Protein AF-0000000067861916 (afdb_homodimer)

Solvent-accessible surface area (backbone atoms only — not comparable to full-atom values): 16565 Å² total; per-residue (Å²): 72,51,46,58,70,58,54,45,56,50,50,46,53,51,45,51,46,68,27,31,31,84,97,50,47,43,33,66,66,42,54,42,60,57,42,60,92,48,55,62,69,58,51,51,53,52,52,47,32,32,37,76,65,52,55,27,41,76,42,82,67,97,82,22,21,36,39,63,57,54,61,52,82,75,37,24,44,36,59,55,47,35,37,73,64,40,77,80,58,38,71,53,85,76,62,51,56,52,67,59,35,60,85,38,87,50,47,27,74,61,10,61,50,44,57,54,46,52,45,50,51,19,37,48,41,25,45,52,47,29,50,72,38,38,46,48,63,44,43,26,43,21,38,61,40,59,86,73,55,63,36,56,60,75,78,101,73,50,46,58,68,57,55,46,56,49,51,45,51,51,45,51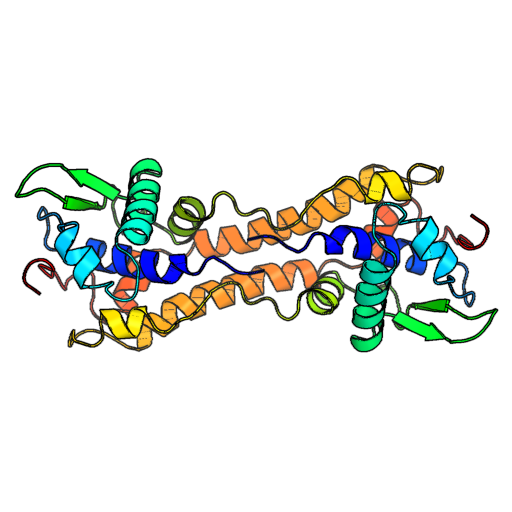,46,68,28,29,33,84,97,50,48,42,33,67,65,45,53,41,60,57,42,60,91,47,55,62,70,59,51,50,52,52,52,48,31,33,36,74,62,52,54,26,41,78,43,81,67,97,83,22,20,35,38,62,54,53,60,52,81,75,38,24,46,35,59,54,46,34,36,74,63,39,77,81,59,38,69,52,84,74,60,51,56,52,69,57,35,62,84,39,88,52,48,28,73,61,11,58,50,44,57,54,46,52,44,50,50,19,36,47,40,25,44,52,47,29,50,71,38,39,46,49,62,46,42,24,42,21,38,62,42,59,86,74,56,62,37,58,59,76,80,98

Secondary structure (DSSP, 8-state):
----THHHHHHHHHHHHHHBPTT-PBPHHHHHHHTTTS-HHHHHHHHHHHHHTTSEEEE-STT-EEEESS-GGG-BHHHHHHHHH-S-------SHHHHHHTTSTT--HHHHHHHHHHHHHHHHHHHHHHHT-BHHHHHHHHHTS-TT--B-TTT-/----THHHHHHHHHHHHHHBPTT-PBPHHHHHHHTTTS-HHHHHHHHHHHHHTTSEEEE-STT-EEEESS-GGG-BHHHHHHHHH-S-------SHHHHHHTTSTT--HHHHHHHHHHHHHHHHHHHHHHHT-BHHHHHHHHHTS-TT--B-TTT-

Radius of gyration: 24.24 Å; Cα contacts (8 Å, |Δi|>4): 473; chains: 2; bounding box: 33×75×46 Å

Nearest PDB structures (foldseek):
  6hse-assembly1_A  TM=8.203E-01  e=7.355E-09  Streptomyces venezuelae ATCC 10712
  6y42-assembly1_A  TM=8.610E-01  e=3.076E-08  Streptomyces venezuelae ATCC 10712
  6y45-assembly2_D  TM=7.850E-01  e=1.023E-07  Streptomyces venezuelae ATCC 10712
  2y75-assembly1_E  TM=7.502E-01  e=2.154E-07  Bacillus subtilis
  4hf2-assembly1_A  TM=8.283E-01  e=3.558E-06  Escherichia coli K-12

InterPro domains:
  IPR000944 Transcription regulator Rrf2 [PF02082] (3-140)
  IPR000944 Transcription regulator Rrf2 [PS51197] (2-140)
  IPR000944 Transcription regulator Rrf2 [PTHR33221] (1-143)
  IPR030489 Transcription regulator Rrf2-type, conserved site [PS01332] (50-68)
  IPR036388 Winged helix-like DNA-binding domain superfamily [G3DSA:1.10.10.10] (1-149)
  IPR036390 Winged helix DNA-binding domain superfamily [SSF46785] (8-138)

Structure (mmCIF, N/CA/C/O backbone):
data_AF-0000000067861916-model_v1
#
loop_
_entity.id
_entity.type
_entity.pdbx_description
1 polymer 'Lmo2361 protein'
#
loop_
_atom_site.group_PDB
_atom_site.id
_atom_site.type_symbol
_atom_site.label_atom_id
_atom_site.label_alt_id
_atom_site.label_comp_id
_atom_site.label_asym_id
_atom_site.label_entity_id
_atom_site.label_seq_id
_atom_site.pdbx_PDB_ins_code
_atom_site.Cartn_x
_atom_site.Cartn_y
_atom_site.Cartn_z
_atom_site.occupancy
_atom_site.B_iso_or_equiv
_atom_site.auth_seq_id
_atom_site.auth_comp_id
_atom_site.auth_asym_id
_atom_site.auth_atom_id
_atom_site.pdbx_PDB_model_num
ATOM 1 N N . MET A 1 1 ? 4.668 2.01 0.281 1 72.06 1 MET A N 1
ATOM 2 C CA . MET A 1 1 ? 3.664 0.97 0.494 1 72.06 1 MET A CA 1
ATOM 3 C C . MET A 1 1 ? 3.975 -0.267 -0.342 1 72.06 1 MET A C 1
ATOM 5 O O . MET A 1 1 ? 4.074 -0.184 -1.567 1 72.06 1 MET A O 1
ATOM 9 N N . LYS A 1 2 ? 4.285 -1.4 0.3 1 85.12 2 LYS A N 1
ATOM 10 C CA . LYS A 1 2 ? 4.68 -2.586 -0.455 1 85.12 2 LYS A CA 1
ATOM 11 C C . LYS A 1 2 ? 3.918 -3.82 0.022 1 85.12 2 LYS A C 1
ATOM 13 O O . LYS A 1 2 ? 3.674 -3.98 1.22 1 85.12 2 LYS A O 1
ATOM 18 N N . LEU A 1 3 ? 3.58 -4.512 -0.941 1 91.38 3 LEU A N 1
ATOM 19 C CA . LEU A 1 3 ? 3.102 -5.855 -0.635 1 91.38 3 LEU A CA 1
ATOM 20 C C . LEU A 1 3 ? 4.254 -6.758 -0.206 1 91.38 3 LEU A C 1
ATOM 22 O O . LEU A 1 3 ? 5.418 -6.469 -0.5 1 91.38 3 LEU A O 1
ATOM 26 N N . SER A 1 4 ? 3.914 -7.703 0.498 1 88.75 4 SER A N 1
ATOM 27 C CA . SER A 1 4 ? 4.945 -8.625 0.964 1 88.75 4 SER A CA 1
ATOM 28 C C . SER A 1 4 ? 5.586 -9.375 -0.201 1 88.75 4 SER A C 1
ATOM 30 O O . SER A 1 4 ? 4.996 -9.477 -1.279 1 88.75 4 SER A O 1
ATOM 32 N N . LYS A 1 5 ? 6.73 -9.828 0.038 1 85.5 5 LYS A N 1
ATOM 33 C CA . LYS A 1 5 ? 7.453 -10.594 -0.971 1 85.5 5 LYS A CA 1
ATOM 34 C C . LYS A 1 5 ? 6.73 -11.898 -1.292 1 85.5 5 LYS A C 1
ATOM 36 O O . LYS A 1 5 ? 7.023 -12.547 -2.303 1 85.5 5 LYS A O 1
ATOM 41 N N . SER A 1 6 ? 5.797 -12.195 -0.448 1 89.88 6 SER A N 1
ATOM 42 C CA . SER A 1 6 ? 5.051 -13.438 -0.629 1 89.88 6 SER A CA 1
ATOM 43 C C . SER A 1 6 ? 4.211 -13.398 -1.901 1 89.88 6 SER A C 1
ATOM 45 O O . SER A 1 6 ? 3.775 -14.438 -2.396 1 89.88 6 SER A O 1
ATOM 47 N N . MET A 1 7 ? 3.953 -12.273 -2.396 1 91.06 7 MET A N 1
ATOM 48 C CA . MET A 1 7 ? 3.035 -12.141 -3.525 1 91.06 7 MET A CA 1
ATOM 49 C C . MET A 1 7 ? 3.564 -12.883 -4.746 1 91.06 7 MET A C 1
ATOM 51 O O . MET A 1 7 ? 2.795 -13.508 -5.484 1 91.06 7 MET A O 1
ATOM 55 N N . ASP A 1 8 ? 4.848 -12.844 -4.926 1 88.44 8 ASP A N 1
ATOM 56 C CA . ASP A 1 8 ? 5.43 -13.602 -6.027 1 88.44 8 ASP A CA 1
ATOM 57 C C . ASP A 1 8 ? 5.188 -15.102 -5.855 1 88.44 8 ASP A C 1
ATOM 59 O O . ASP A 1 8 ? 4.781 -15.781 -6.797 1 88.44 8 ASP A O 1
ATOM 63 N N . GLN A 1 9 ? 5.465 -15.531 -4.68 1 91.88 9 GLN A N 1
ATOM 64 C CA . GLN A 1 9 ? 5.266 -16.938 -4.387 1 91.88 9 GLN A CA 1
ATOM 65 C C . GLN A 1 9 ? 3.809 -17.344 -4.586 1 91.88 9 GLN A C 1
ATOM 67 O O . GLN A 1 9 ? 3.525 -18.406 -5.152 1 91.88 9 GLN A O 1
ATOM 72 N N . VAL A 1 10 ? 2.969 -16.516 -4.148 1 94.12 10 VAL A N 1
ATOM 73 C CA . VAL A 1 10 ? 1.544 -16.828 -4.199 1 94.12 10 VAL A CA 1
ATOM 74 C C . VAL A 1 10 ? 1.087 -16.922 -5.652 1 94.12 10 VAL A C 1
ATOM 76 O O . VAL A 1 10 ? 0.317 -17.812 -6.016 1 94.12 10 VAL A O 1
ATOM 79 N N . PHE A 1 11 ? 1.576 -16.047 -6.461 1 90.12 11 PHE A N 1
ATOM 80 C CA . PHE A 1 11 ? 1.166 -16.078 -7.859 1 90.12 11 PHE A CA 1
ATOM 81 C C . PHE A 1 11 ? 1.738 -17.297 -8.57 1 90.12 11 PHE A C 1
ATOM 83 O O . PHE A 1 11 ? 1.086 -17.875 -9.438 1 90.12 11 PHE A O 1
ATOM 90 N N . CYS A 1 12 ? 2.926 -17.672 -8.242 1 90.31 12 CYS A N 1
ATOM 91 C CA . CYS A 1 12 ? 3.484 -18.906 -8.773 1 90.31 12 CYS A CA 1
ATOM 92 C C . CYS A 1 12 ? 2.633 -20.094 -8.383 1 90.31 12 CYS A C 1
ATOM 94 O O . CYS A 1 12 ? 2.279 -20.922 -9.227 1 90.31 12 CYS A O 1
ATOM 96 N N . ILE A 1 13 ? 2.285 -20.156 -7.156 1 93.75 13 ILE A N 1
ATOM 97 C CA . ILE A 1 13 ? 1.483 -21.266 -6.637 1 93.75 13 ILE A CA 1
ATOM 98 C C . ILE A 1 13 ? 0.135 -21.297 -7.352 1 93.75 13 ILE A C 1
ATOM 100 O O . ILE A 1 13 ? -0.28 -22.344 -7.852 1 93.75 13 ILE A O 1
ATOM 104 N N . MET A 1 14 ? -0.507 -20.156 -7.449 1 92.31 14 MET A N 1
ATOM 105 C CA . MET A 1 14 ? -1.826 -20.094 -8.07 1 92.31 14 MET A CA 1
ATOM 106 C C . MET A 1 14 ? -1.749 -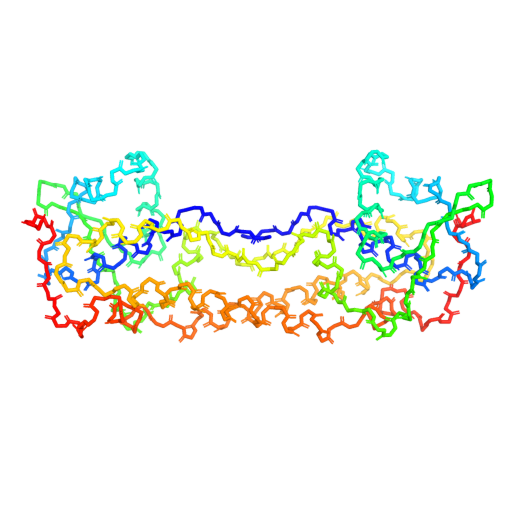20.438 -9.555 1 92.31 14 MET A C 1
ATOM 108 O O . MET A 1 14 ? -2.654 -21.078 -10.086 1 92.31 14 MET A O 1
ATOM 112 N N . THR A 1 15 ? -0.72 -20.016 -10.195 1 88.19 15 THR A N 1
ATOM 113 C CA . THR A 1 15 ? -0.52 -20.344 -11.602 1 88.19 15 THR A CA 1
ATOM 114 C C . THR A 1 15 ? -0.348 -21.859 -11.781 1 88.19 15 THR A C 1
ATOM 116 O O . THR A 1 15 ? -0.94 -22.453 -12.68 1 88.19 15 THR A O 1
ATOM 119 N N . MET A 1 16 ? 0.456 -22.484 -10.922 1 89.31 16 MET A N 1
ATOM 120 C CA . MET A 1 16 ? 0.649 -23.922 -10.977 1 89.31 16 MET A CA 1
ATOM 121 C C . MET A 1 16 ? -0.668 -24.656 -10.758 1 89.31 16 MET A C 1
ATOM 123 O O . MET A 1 16 ? -0.998 -25.594 -11.492 1 89.31 16 MET A O 1
ATOM 127 N N . LEU A 1 17 ? -1.378 -24.188 -9.828 1 92.38 17 LEU A N 1
ATOM 128 C CA . LEU A 1 17 ? -2.641 -24.844 -9.516 1 92.38 17 LEU A CA 1
ATOM 129 C C . LEU A 1 17 ? -3.641 -24.672 -10.656 1 92.38 17 LEU A C 1
ATOM 131 O O . LEU A 1 17 ? -4.398 -25.594 -10.961 1 92.38 17 LEU A O 1
ATOM 135 N N . TYR A 1 18 ? -3.637 -23.516 -11.203 1 88.19 18 TYR A N 1
ATOM 136 C CA . TYR A 1 18 ? -4.527 -23.219 -12.32 1 88.19 18 TYR A CA 1
ATOM 137 C C . TYR A 1 18 ? -4.23 -24.125 -13.508 1 88.19 18 TYR A C 1
ATOM 139 O O . TYR A 1 18 ? -5.145 -24.562 -14.211 1 88.19 18 TYR A O 1
ATOM 147 N N . THR A 1 19 ? -3.035 -24.438 -13.742 1 86.19 19 THR A N 1
ATOM 148 C CA . THR A 1 19 ? -2.631 -25.156 -14.938 1 86.19 19 THR A CA 1
ATOM 149 C C . THR A 1 19 ? -2.49 -26.656 -14.648 1 86.19 19 THR A C 1
ATOM 151 O O . THR A 1 19 ? -2.178 -27.438 -15.539 1 86.19 19 THR A O 1
ATOM 154 N N . GLN A 1 20 ? -2.711 -27.047 -13.477 1 88.81 20 GLN A N 1
ATOM 155 C CA . GLN A 1 20 ? -2.555 -28.422 -13.055 1 88.81 20 GLN A CA 1
ATOM 156 C C . GLN A 1 20 ? -3.6 -29.328 -13.711 1 88.81 20 GLN A C 1
ATOM 158 O O . GLN A 1 20 ? -4.758 -28.922 -13.867 1 88.81 20 GLN A O 1
ATOM 163 N N . LYS A 1 21 ? -3.129 -30.516 -13.984 1 88.12 21 LYS A N 1
ATOM 164 C CA . LYS A 1 21 ? -4.043 -31.531 -14.492 1 88.12 21 LYS A CA 1
ATOM 165 C C . LYS A 1 21 ? -5.266 -31.688 -13.594 1 88.12 21 LYS A C 1
ATOM 167 O O . LYS A 1 21 ? -5.137 -31.703 -12.367 1 88.12 21 LYS A O 1
ATOM 172 N N . VAL A 1 22 ? -6.398 -31.812 -14.227 1 83.38 22 VAL A N 1
ATOM 173 C CA . VAL A 1 22 ? -7.672 -31.859 -13.516 1 83.38 22 VAL A CA 1
ATOM 174 C C . VAL A 1 22 ? -7.672 -33.031 -12.531 1 83.38 22 VAL A C 1
ATOM 176 O O . VAL A 1 22 ? -7.211 -34.125 -12.859 1 83.38 22 VAL A O 1
ATOM 179 N N . ASP A 1 23 ? -8.086 -32.812 -11.312 1 83.31 23 ASP A N 1
ATOM 180 C CA . ASP A 1 23 ? -8.328 -33.812 -10.273 1 83.31 23 ASP A CA 1
ATOM 181 C C . ASP A 1 23 ? -7.02 -34.375 -9.734 1 83.31 23 ASP A C 1
ATOM 183 O O . ASP A 1 23 ? -7 -35.469 -9.117 1 83.31 23 ASP A O 1
ATOM 187 N N . VAL A 1 24 ? -5.926 -33.875 -10.109 1 91.25 24 VAL A N 1
ATOM 188 C CA . VAL A 1 24 ? -4.645 -34.281 -9.539 1 91.25 24 VAL A CA 1
ATOM 189 C C . VAL A 1 24 ? -4.117 -33.156 -8.641 1 91.25 24 VAL A C 1
ATOM 191 O O . VAL A 1 24 ? -3.74 -32.094 -9.125 1 91.25 24 VAL A O 1
ATOM 194 N N . PRO A 1 25 ? -4.059 -33.406 -7.426 1 96.06 25 PRO A N 1
ATOM 195 C CA . PRO A 1 25 ? -3.488 -32.375 -6.539 1 96.06 25 PRO A CA 1
ATOM 196 C C . PRO A 1 25 ? -1.988 -32.188 -6.754 1 96.06 25 PRO A C 1
ATOM 198 O O . PRO A 1 25 ? -1.295 -33.125 -7.168 1 96.06 25 PRO A O 1
ATOM 201 N N . ILE A 1 26 ? -1.471 -30.984 -6.539 1 95.94 26 ILE A N 1
ATOM 202 C CA . ILE A 1 26 ? -0.032 -30.75 -6.527 1 95.94 26 ILE A CA 1
ATOM 203 C C . ILE A 1 26 ? 0.52 -30.984 -5.125 1 95.94 26 ILE A C 1
ATOM 205 O O . ILE A 1 26 ? 0.007 -30.438 -4.145 1 95.94 26 ILE A O 1
ATOM 209 N N . SER A 1 27 ? 1.511 -31.797 -5.008 1 95.94 27 SER A N 1
ATOM 210 C CA . SER A 1 27 ? 2.088 -32.125 -3.705 1 95.94 27 SER A CA 1
ATOM 211 C C . SER A 1 27 ? 2.84 -30.922 -3.129 1 95.94 27 SER A C 1
ATOM 213 O O . SER A 1 27 ? 3.355 -30.094 -3.875 1 95.94 27 SER A O 1
ATOM 215 N N . SER A 1 28 ? 2.893 -30.875 -1.76 1 94.25 28 SER A N 1
ATOM 216 C CA . SER A 1 28 ? 3.693 -29.844 -1.106 1 94.25 28 SER A CA 1
ATOM 217 C C . SER A 1 28 ? 5.164 -29.953 -1.504 1 94.25 28 SER A C 1
ATOM 219 O O . SER A 1 28 ? 5.852 -28.938 -1.639 1 94.25 28 SER A O 1
ATOM 221 N N . VAL A 1 29 ? 5.605 -31.156 -1.758 1 92.81 29 VAL A N 1
ATOM 222 C CA . VAL A 1 29 ? 6.988 -31.406 -2.146 1 92.81 29 VAL A CA 1
ATOM 223 C C . VAL A 1 29 ? 7.281 -30.719 -3.482 1 92.81 29 VAL A C 1
ATOM 225 O O . VAL A 1 29 ? 8.312 -30.062 -3.639 1 92.81 29 VAL A O 1
ATOM 228 N N . THR A 1 30 ? 6.375 -30.938 -4.426 1 93.75 30 THR A N 1
ATOM 229 C CA . THR A 1 30 ? 6.523 -30.328 -5.742 1 93.75 30 THR A CA 1
ATOM 230 C C . THR A 1 30 ? 6.547 -28.797 -5.633 1 93.75 30 THR A C 1
ATOM 232 O O . THR A 1 30 ? 7.395 -28.141 -6.234 1 93.75 30 THR A O 1
ATOM 235 N N . ILE A 1 31 ? 5.645 -28.234 -4.871 1 95 31 ILE A N 1
ATOM 236 C CA . ILE A 1 31 ? 5.555 -26.781 -4.703 1 95 31 ILE A CA 1
ATOM 237 C C . ILE A 1 31 ? 6.84 -26.25 -4.07 1 95 31 ILE A C 1
ATOM 239 O O . ILE A 1 31 ? 7.414 -25.266 -4.551 1 95 31 ILE A O 1
ATOM 243 N N . HIS A 1 32 ? 7.359 -26.984 -3.031 1 93.81 32 HIS A N 1
ATOM 244 C CA . HIS A 1 32 ? 8.594 -26.578 -2.365 1 93.81 32 HIS A CA 1
ATOM 245 C C . HIS A 1 32 ? 9.781 -26.625 -3.322 1 93.81 32 HIS A C 1
ATOM 247 O O . HIS A 1 32 ? 10.648 -25.766 -3.289 1 93.81 32 HIS A O 1
ATOM 253 N N . HIS A 1 33 ? 9.758 -27.656 -4.125 1 92.25 33 HIS A N 1
ATOM 254 C CA . HIS A 1 33 ? 10.852 -27.828 -5.07 1 92.25 33 HIS A CA 1
ATOM 255 C C . HIS A 1 33 ? 10.867 -26.719 -6.117 1 92.25 33 HIS A C 1
ATOM 257 O O . HIS A 1 33 ? 11.93 -26.203 -6.461 1 92.25 33 HIS A O 1
ATOM 263 N N . ARG A 1 34 ? 9.688 -26.406 -6.559 1 90.06 34 ARG A N 1
ATOM 264 C CA . ARG A 1 34 ? 9.586 -25.391 -7.594 1 90.06 34 ARG A CA 1
ATOM 265 C C . ARG A 1 34 ? 9.922 -24 -7.043 1 90.06 34 ARG A C 1
ATOM 267 O O . ARG A 1 34 ? 10.5 -23.172 -7.75 1 90.06 34 ARG A O 1
ATOM 274 N N . LEU A 1 35 ? 9.578 -23.781 -5.82 1 92.94 35 LEU A N 1
ATOM 275 C CA . LEU A 1 35 ? 9.852 -22.516 -5.156 1 92.94 35 LEU A CA 1
ATOM 276 C C . LEU A 1 35 ? 11.078 -22.625 -4.262 1 92.94 35 LEU A C 1
ATOM 278 O O . LEU A 1 35 ? 11.039 -22.234 -3.092 1 92.94 35 LEU A O 1
ATOM 282 N N . ARG A 1 36 ? 12.094 -23.031 -4.734 1 85.62 36 ARG A N 1
ATOM 283 C CA . ARG A 1 36 ? 13.266 -23.453 -3.971 1 85.62 36 ARG A CA 1
ATOM 284 C C . ARG A 1 36 ? 13.977 -22.266 -3.348 1 85.62 36 ARG A C 1
ATOM 286 O O . ARG A 1 36 ? 14.75 -22.422 -2.402 1 85.62 36 ARG A O 1
ATOM 293 N N . ASP A 1 37 ? 13.727 -21.125 -3.797 1 84.88 37 ASP A N 1
ATOM 294 C CA . ASP A 1 37 ? 14.383 -19.938 -3.264 1 84.88 37 ASP A CA 1
ATOM 295 C C . ASP A 1 37 ? 13.664 -19.438 -2.008 1 84.88 37 ASP A C 1
ATOM 297 O O . ASP A 1 37 ? 14.094 -18.453 -1.398 1 84.88 37 ASP A O 1
ATOM 301 N N . SER A 1 38 ? 12.633 -20.109 -1.644 1 88.69 38 SER A N 1
ATOM 302 C CA . SER A 1 38 ? 11.891 -19.766 -0.435 1 88.69 38 SER A CA 1
ATOM 303 C C . SER A 1 38 ? 11.906 -20.922 0.563 1 88.69 38 SER A C 1
ATOM 305 O O . SER A 1 38 ? 11.891 -22.094 0.17 1 88.69 38 SER A O 1
ATOM 307 N N . SER A 1 39 ? 11.938 -20.594 1.767 1 91.75 39 SER A N 1
ATOM 308 C CA . SER A 1 39 ? 11.969 -21.641 2.785 1 91.75 39 SER A CA 1
ATOM 309 C C . SER A 1 39 ? 10.664 -22.422 2.805 1 91.75 39 SER A C 1
ATOM 311 O O . SER A 1 39 ? 9.586 -21.859 2.619 1 91.75 39 SER A O 1
ATOM 313 N N . PRO A 1 40 ? 10.789 -23.719 3.076 1 93.38 40 PRO A N 1
ATOM 314 C CA . PRO A 1 40 ? 9.578 -24.547 3.162 1 93.38 40 PRO A CA 1
ATOM 315 C C . PRO A 1 40 ? 8.586 -24.031 4.203 1 93.38 40 PRO A C 1
ATOM 317 O O . PRO A 1 40 ? 7.375 -24.078 3.982 1 93.38 40 PRO A O 1
ATOM 320 N N . SER A 1 41 ? 9.117 -23.531 5.293 1 95.31 41 SER A N 1
ATOM 321 C CA . SER A 1 41 ? 8.234 -23 6.328 1 95.31 41 SER A CA 1
ATOM 322 C C . SER A 1 41 ? 7.445 -21.797 5.816 1 95.31 41 SER A C 1
ATOM 324 O O . SER A 1 41 ? 6.262 -21.656 6.129 1 95.31 41 SER A O 1
ATOM 326 N N . TYR A 1 42 ? 8.078 -21 5.074 1 94.81 42 TYR A N 1
ATOM 327 C CA . TYR A 1 42 ? 7.426 -19.828 4.516 1 94.81 42 TYR A CA 1
ATOM 328 C C . TYR A 1 42 ? 6.344 -20.219 3.52 1 94.81 42 TYR A C 1
ATOM 330 O O . TYR A 1 42 ? 5.234 -19.672 3.555 1 94.81 42 TYR A O 1
ATOM 338 N N . ILE A 1 43 ? 6.645 -21.156 2.67 1 95.81 43 ILE A N 1
ATOM 339 C CA . ILE A 1 43 ? 5.691 -21.625 1.673 1 95.81 43 ILE A CA 1
ATOM 340 C C . ILE A 1 43 ? 4.488 -22.266 2.369 1 95.81 43 ILE A C 1
ATOM 342 O O . ILE A 1 43 ? 3.344 -22.031 1.973 1 95.81 43 ILE A O 1
ATOM 346 N N . SER A 1 44 ? 4.773 -23 3.404 1 96.38 44 SER A N 1
ATOM 347 C CA . SER A 1 44 ? 3.693 -23.656 4.145 1 96.38 44 SER A CA 1
ATOM 348 C C . SER A 1 44 ? 2.752 -22.625 4.758 1 96.38 44 SER A C 1
ATOM 350 O O . SER A 1 44 ? 1.537 -22.828 4.797 1 96.38 44 SER A O 1
ATOM 352 N N . LYS A 1 45 ? 3.279 -21.531 5.203 1 96.75 45 LYS A N 1
ATOM 353 C CA . LYS A 1 45 ? 2.461 -20.453 5.75 1 96.75 45 LYS A CA 1
ATOM 354 C C . LYS A 1 45 ? 1.554 -19.844 4.676 1 96.75 45 LYS A C 1
ATOM 356 O O . LYS A 1 45 ? 0.378 -19.578 4.93 1 96.75 45 LYS A O 1
ATOM 361 N N . ILE A 1 46 ? 2.094 -19.625 3.543 1 97 46 ILE A N 1
ATOM 362 C CA . ILE A 1 46 ? 1.338 -19.078 2.422 1 97 46 ILE A CA 1
ATOM 363 C C . ILE A 1 46 ? 0.219 -20.047 2.037 1 97 46 ILE A C 1
ATOM 365 O O . ILE A 1 46 ? -0.929 -19.625 1.852 1 97 46 ILE A O 1
ATOM 369 N N . LEU A 1 47 ? 0.605 -21.344 1.936 1 97.62 47 LEU A N 1
ATOM 370 C CA . LEU A 1 47 ? -0.378 -22.359 1.572 1 97.62 47 LEU A CA 1
ATOM 371 C C . LEU A 1 47 ? -1.513 -22.391 2.59 1 97.62 47 LEU A C 1
ATOM 373 O O . LEU A 1 47 ? -2.682 -22.516 2.217 1 97.62 47 LEU A O 1
ATOM 377 N N . ARG A 1 48 ? -1.188 -22.297 3.812 1 97.81 48 ARG A N 1
ATOM 378 C CA . ARG A 1 48 ? -2.201 -22.297 4.859 1 97.81 48 ARG A CA 1
ATOM 379 C C . ARG A 1 48 ? -3.152 -21.109 4.699 1 97.81 48 ARG A C 1
ATOM 381 O O . ARG A 1 48 ? -4.367 -21.266 4.828 1 97.81 48 ARG A O 1
ATOM 388 N N . LYS A 1 49 ? -2.621 -19.953 4.438 1 97.94 49 LYS A N 1
ATOM 389 C CA . LYS A 1 49 ? -3.445 -18.766 4.23 1 97.94 49 LYS A CA 1
ATOM 390 C C . LYS A 1 49 ? -4.406 -18.953 3.062 1 97.94 49 LYS A C 1
ATOM 392 O O . LYS A 1 49 ? -5.57 -18.547 3.133 1 97.94 49 LYS A O 1
ATOM 397 N N . LEU A 1 50 ? -3.912 -19.531 2.037 1 97.94 50 LEU A N 1
ATOM 398 C CA . LEU A 1 50 ? -4.727 -19.766 0.85 1 97.94 50 LEU A CA 1
ATOM 399 C C . LEU A 1 50 ? -5.832 -20.781 1.14 1 97.94 50 LEU A C 1
ATOM 401 O O . LEU A 1 50 ? -6.953 -20.641 0.638 1 97.94 50 LEU A O 1
ATOM 405 N N . VAL A 1 51 ? -5.527 -21.766 1.96 1 98.19 51 VAL A N 1
ATOM 406 C CA . VAL A 1 51 ? -6.52 -22.766 2.348 1 98.19 51 VAL A CA 1
ATOM 407 C C . VAL A 1 51 ? -7.582 -22.125 3.234 1 98.19 51 VAL A C 1
ATOM 409 O O . VAL A 1 51 ? -8.781 -22.266 2.986 1 98.19 51 VAL A O 1
ATOM 412 N N . VAL A 1 52 ? -7.152 -21.391 4.227 1 97.94 52 VAL A N 1
ATOM 413 C CA . VAL A 1 52 ? -8.055 -20.766 5.188 1 97.94 52 VAL A CA 1
ATOM 414 C C . VAL A 1 52 ? -8.969 -19.766 4.469 1 97.94 52 VAL A C 1
ATOM 416 O O . VAL A 1 52 ? -10.141 -19.641 4.816 1 97.94 52 VAL A O 1
ATOM 419 N N . SER A 1 53 ? -8.453 -19.109 3.441 1 97.19 53 SER A N 1
ATOM 420 C CA . SER A 1 53 ? -9.219 -18.109 2.695 1 97.19 53 SER A CA 1
ATOM 421 C C . SER A 1 53 ? -10.227 -18.781 1.76 1 97.19 53 SER A C 1
ATOM 423 O O . SER A 1 53 ? -11.07 -18.094 1.167 1 97.19 53 SER A O 1
ATOM 425 N N . GLY A 1 54 ? -10.023 -20.047 1.529 1 97.31 54 GLY A N 1
ATOM 426 C CA . GLY A 1 54 ? -10.945 -20.781 0.678 1 97.31 54 GLY A CA 1
ATOM 427 C C . GLY A 1 54 ? -10.57 -20.734 -0.791 1 97.31 54 GLY A C 1
ATOM 428 O O . GLY A 1 54 ? -11.383 -21.062 -1.656 1 97.31 54 GLY A O 1
ATOM 429 N N . LEU A 1 55 ? -9.375 -20.344 -1.119 1 97.31 55 LEU A N 1
ATOM 430 C CA . LEU A 1 55 ? -8.945 -20.25 -2.51 1 97.31 55 LEU A CA 1
ATOM 431 C C . LEU A 1 55 ? -8.453 -21.609 -3.006 1 97.31 55 LEU A C 1
ATOM 433 O O . LEU A 1 55 ? -8.57 -21.922 -4.195 1 97.31 55 LEU A O 1
ATOM 437 N N . ILE A 1 56 ? -7.879 -22.375 -2.062 1 97.75 56 ILE A N 1
ATOM 438 C CA . ILE A 1 56 ? -7.387 -23.688 -2.445 1 97.75 56 ILE A CA 1
ATOM 439 C C . ILE A 1 56 ? -7.812 -24.719 -1.403 1 97.75 56 ILE A C 1
ATOM 441 O O . ILE A 1 56 ? -8.188 -24.359 -0.283 1 97.75 56 ILE A O 1
ATOM 445 N N . ASN A 1 57 ? -7.777 -25.969 -1.764 1 97.25 57 ASN A N 1
ATOM 446 C CA . ASN A 1 57 ? -8.023 -27.094 -0.885 1 97.25 57 ASN A CA 1
ATOM 447 C C . ASN A 1 57 ? -6.734 -27.859 -0.572 1 97.25 57 ASN A C 1
ATOM 449 O O . ASN A 1 57 ? -5.801 -27.859 -1.378 1 97.25 57 ASN A O 1
ATOM 453 N N . SER A 1 58 ? -6.746 -28.438 0.547 1 97 58 SER A N 1
ATOM 454 C CA . SER A 1 58 ? -5.645 -29.312 0.941 1 97 58 SER A CA 1
ATOM 455 C C . SER A 1 58 ? -6.141 -30.703 1.285 1 97 58 SER A C 1
ATOM 457 O O . SER A 1 58 ? -7.156 -30.859 1.97 1 97 58 SER A O 1
ATOM 459 N N . VAL A 1 59 ? -5.559 -31.672 0.769 1 93.69 59 VAL A N 1
ATOM 460 C CA . VAL A 1 59 ? -5.836 -33.062 1.069 1 93.69 59 VAL A CA 1
ATOM 461 C C . VAL A 1 59 ? -4.586 -33.75 1.633 1 93.69 59 VAL A C 1
ATOM 463 O O . VAL A 1 59 ? -3.504 -33.656 1.047 1 93.69 59 VAL A O 1
ATOM 466 N N . SER A 1 60 ? -4.746 -34.344 2.783 1 91.25 60 SER A N 1
ATOM 467 C CA . SER A 1 60 ? -3.623 -35 3.418 1 91.25 60 SER A CA 1
ATOM 468 C C . SER A 1 60 ? -3.393 -36.375 2.801 1 91.25 60 SER A C 1
ATOM 470 O O . SER A 1 60 ? -4.297 -36.969 2.191 1 91.25 60 SER A O 1
ATOM 472 N N . GLY A 1 61 ? -2.154 -37 2.953 1 86.5 61 GLY A N 1
ATOM 473 C CA . GLY A 1 61 ? -1.844 -38.344 2.518 1 86.5 61 GLY A CA 1
ATOM 474 C C . GLY A 1 61 ? -0.803 -38.375 1.415 1 86.5 61 GLY A C 1
ATOM 475 O O . GLY A 1 61 ? -0.477 -37.375 0.817 1 86.5 61 GLY A O 1
ATOM 476 N N . ASN A 1 62 ? -0.295 -39.562 1.012 1 84.44 62 ASN A N 1
ATOM 477 C CA . ASN A 1 62 ? 0.752 -39.75 0.018 1 84.44 62 ASN A CA 1
ATOM 478 C C . ASN A 1 62 ? 0.332 -39.25 -1.356 1 84.44 62 ASN A C 1
ATOM 480 O O . ASN A 1 62 ? 1.168 -38.781 -2.131 1 84.44 62 ASN A O 1
ATOM 484 N N . ASN A 1 63 ? -0.984 -39.312 -1.663 1 85.88 63 ASN A N 1
ATOM 485 C CA . ASN A 1 63 ? -1.479 -38.812 -2.934 1 85.88 63 ASN A CA 1
ATOM 486 C C . ASN A 1 63 ? -2.199 -37.469 -2.752 1 85.88 63 ASN A C 1
ATOM 488 O O . ASN A 1 63 ? -2.982 -37.062 -3.611 1 85.88 63 ASN A O 1
ATOM 492 N N . GLY A 1 64 ? -1.888 -36.906 -1.612 1 93.06 64 GLY A N 1
ATOM 493 C CA . GLY A 1 64 ? -2.543 -35.656 -1.324 1 93.06 64 GLY A CA 1
ATOM 494 C C . GLY A 1 64 ? -1.809 -34.438 -1.901 1 93.06 64 GLY A C 1
ATOM 495 O O . GLY A 1 64 ? -0.998 -34.594 -2.818 1 93.06 64 GLY A O 1
ATOM 496 N N . GLY A 1 65 ? -2.318 -33.219 -1.524 1 97 65 GLY A N 1
ATOM 497 C CA . GLY A 1 65 ? -1.788 -31.969 -2.031 1 97 65 GLY A CA 1
ATOM 498 C C . GLY A 1 65 ? -2.828 -30.859 -2.098 1 97 65 GLY A C 1
ATOM 499 O O . GLY A 1 65 ? -3.717 -30.781 -1.247 1 97 65 GLY A O 1
ATOM 500 N N . PHE A 1 66 ? -2.557 -30.031 -3.002 1 97.56 66 PHE A N 1
ATOM 501 C CA . PHE A 1 66 ? -3.375 -28.828 -3.082 1 97.56 66 PHE A CA 1
ATOM 502 C C . PHE A 1 66 ? -4.074 -28.75 -4.43 1 97.56 66 PHE A C 1
ATOM 504 O O . PHE A 1 66 ? -3.52 -29.156 -5.453 1 97.56 66 PHE A O 1
ATOM 511 N N . THR A 1 67 ? -5.285 -28.281 -4.422 1 95.69 67 THR A N 1
ATOM 512 C CA . THR A 1 67 ? -6.074 -28 -5.613 1 95.69 67 THR A CA 1
ATOM 513 C C . THR A 1 67 ? -6.797 -26.672 -5.48 1 95.69 67 THR A C 1
ATOM 515 O O . THR A 1 67 ? -6.941 -26.141 -4.375 1 95.69 67 THR A O 1
ATOM 518 N N . LEU A 1 68 ? -7.219 -26.109 -6.617 1 94.75 68 LEU A N 1
ATOM 519 C CA . LEU A 1 68 ? -8.078 -24.938 -6.535 1 94.75 68 LEU A CA 1
ATOM 520 C C . LEU A 1 68 ? -9.414 -25.281 -5.883 1 94.75 68 LEU A C 1
ATOM 522 O O . LEU A 1 68 ? -9.984 -26.344 -6.152 1 94.75 68 LEU A O 1
ATOM 526 N N . ALA A 1 69 ? -9.883 -24.375 -5.043 1 95 69 ALA A N 1
ATOM 527 C CA . ALA A 1 69 ? -11.141 -24.625 -4.348 1 95 69 ALA A CA 1
ATOM 528 C C . ALA A 1 69 ? -12.32 -24.047 -5.129 1 95 69 ALA A C 1
ATOM 530 O O . ALA A 1 69 ? -13.477 -24.375 -4.859 1 95 69 ALA A O 1
ATOM 531 N N . LYS A 1 70 ? -12.047 -23.094 -6.008 1 90.94 70 LYS A N 1
ATOM 532 C CA . LYS A 1 70 ? -13.047 -22.391 -6.812 1 90.94 70 LYS A CA 1
ATOM 533 C C . LYS A 1 70 ? -12.672 -22.422 -8.289 1 90.94 70 LYS A C 1
ATOM 535 O O . LYS A 1 70 ? -11.523 -22.688 -8.641 1 90.94 70 LYS A O 1
ATOM 540 N N . ASP A 1 71 ? -13.672 -22.156 -9.094 1 87.94 71 ASP A N 1
ATOM 541 C CA . ASP A 1 71 ? -13.406 -21.953 -10.508 1 87.94 71 ASP A CA 1
ATOM 542 C C . ASP A 1 71 ? -12.43 -20.781 -10.711 1 87.94 71 ASP A C 1
ATOM 544 O O . ASP A 1 71 ? -12.602 -19.719 -10.125 1 87.94 71 ASP A O 1
ATOM 548 N N . PRO A 1 72 ? -11.398 -21.078 -11.477 1 81.62 72 PRO A N 1
ATOM 549 C CA . PRO A 1 72 ? -10.414 -20.016 -11.711 1 81.62 72 PRO A CA 1
ATOM 550 C C . PRO A 1 72 ? -11.062 -18.719 -12.219 1 81.62 72 PRO A C 1
ATOM 552 O O . PRO A 1 72 ? -10.547 -17.625 -11.961 1 81.62 72 PRO A O 1
ATOM 555 N N . GLU A 1 73 ? -12.148 -18.797 -12.938 1 86.75 73 GLU A N 1
ATOM 556 C CA . GLU A 1 73 ? -12.844 -17.641 -13.477 1 86.75 73 GLU A CA 1
ATOM 557 C C . GLU A 1 73 ? -13.477 -16.812 -12.359 1 86.75 73 GLU A C 1
ATOM 559 O O . GLU A 1 73 ? -13.836 -15.641 -12.57 1 86.75 73 GLU A O 1
ATOM 564 N N . GLU A 1 74 ? -13.562 -17.406 -11.203 1 92.88 74 GLU A N 1
ATOM 565 C CA . GLU A 1 74 ? -14.188 -16.734 -10.062 1 92.88 74 GLU A CA 1
ATOM 566 C C . GLU A 1 74 ? -13.133 -16.156 -9.125 1 92.88 74 GLU A C 1
ATOM 568 O O . GLU A 1 74 ? -13.469 -15.5 -8.133 1 92.88 74 GLU A O 1
ATOM 573 N N . ILE A 1 75 ? -11.867 -16.422 -9.383 1 94.81 75 ILE A N 1
ATOM 574 C CA . ILE A 1 75 ? -10.781 -15.93 -8.539 1 94.81 75 ILE A CA 1
ATOM 575 C C . ILE A 1 75 ? -10.188 -14.656 -9.148 1 94.81 75 ILE A C 1
ATOM 577 O O . ILE A 1 75 ? -9.844 -14.633 -10.328 1 94.81 75 ILE A O 1
ATOM 581 N N . ASN A 1 76 ? -10.172 -13.602 -8.383 1 96 76 ASN A N 1
ATOM 582 C CA . ASN A 1 76 ? -9.555 -12.359 -8.828 1 96 76 ASN A CA 1
ATOM 583 C C . ASN A 1 76 ? -8.336 -12 -7.988 1 96 76 ASN A C 1
ATOM 585 O O . ASN A 1 76 ? -8.055 -12.656 -6.988 1 96 76 ASN A O 1
ATOM 589 N N . LEU A 1 77 ? -7.621 -11.008 -8.398 1 95.5 77 LEU A N 1
ATOM 590 C CA . LEU A 1 77 ? -6.383 -10.633 -7.734 1 95.5 77 LEU A CA 1
ATOM 591 C C . LEU A 1 77 ? -6.656 -10.125 -6.32 1 95.5 77 LEU A C 1
ATOM 593 O O . LEU A 1 77 ? -5.836 -10.32 -5.418 1 95.5 77 LEU A O 1
ATOM 597 N N . LEU A 1 78 ? -7.82 -9.477 -6.156 1 97.31 78 LEU A N 1
ATOM 598 C CA . LEU A 1 78 ? -8.148 -8.984 -4.824 1 97.31 78 LEU A CA 1
ATOM 599 C C . LEU A 1 78 ? -8.281 -10.133 -3.834 1 97.31 78 LEU A C 1
ATOM 601 O O . LEU A 1 78 ? -7.762 -10.062 -2.717 1 97.31 78 LEU A O 1
ATOM 605 N N . ASP A 1 79 ? -8.906 -11.219 -4.266 1 96.88 79 ASP A N 1
ATOM 606 C CA . ASP A 1 79 ? -9.039 -12.406 -3.428 1 96.88 79 ASP A CA 1
ATOM 607 C C . ASP A 1 79 ? -7.668 -12.914 -2.979 1 96.88 79 ASP A C 1
ATOM 609 O O 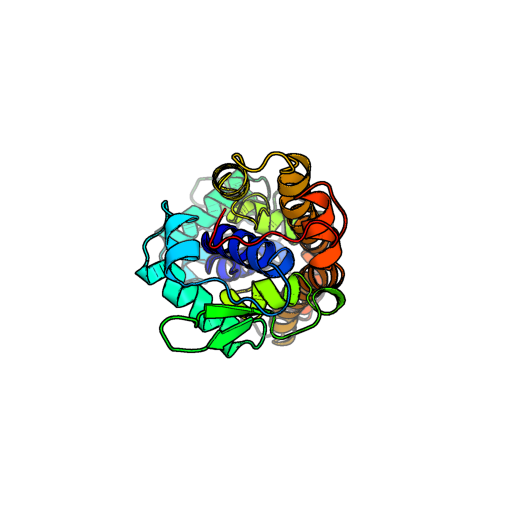. ASP A 1 79 ? -7.48 -13.25 -1.806 1 96.88 79 ASP A O 1
ATOM 613 N N . ILE A 1 80 ? -6.809 -12.93 -3.895 1 96.12 80 ILE A N 1
ATOM 614 C CA . ILE A 1 80 ? -5.477 -13.469 -3.648 1 96.12 80 ILE A CA 1
ATOM 615 C C . ILE A 1 80 ? -4.715 -12.555 -2.697 1 96.12 80 ILE A C 1
ATOM 617 O O . ILE A 1 80 ? -4.129 -13.016 -1.715 1 96.12 80 ILE A O 1
ATOM 621 N N . VAL A 1 81 ? -4.746 -11.281 -2.988 1 96.44 81 VAL A N 1
ATOM 622 C CA . VAL A 1 81 ? -4.035 -10.305 -2.162 1 96.44 81 VAL A CA 1
ATOM 623 C C . VAL A 1 81 ? -4.586 -10.344 -0.738 1 96.44 81 VAL A C 1
ATOM 625 O O . VAL A 1 81 ? -3.822 -10.414 0.227 1 96.44 81 VAL A O 1
ATOM 628 N N . GLU A 1 82 ? -5.898 -10.359 -0.558 1 96.69 82 GLU A N 1
ATOM 629 C CA . GLU A 1 82 ? -6.496 -10.297 0.773 1 96.69 82 GLU A CA 1
ATOM 630 C C . GLU A 1 82 ? -6.289 -11.609 1.527 1 96.69 82 GLU A C 1
ATOM 632 O O . GLU A 1 82 ? -6.215 -11.617 2.758 1 96.69 82 GLU A O 1
ATOM 637 N N . ALA A 1 83 ? -6.145 -12.68 0.781 1 96.62 83 ALA A N 1
ATOM 638 C CA . ALA A 1 83 ? -5.875 -13.969 1.418 1 96.62 83 ALA A CA 1
ATOM 639 C C . ALA A 1 83 ? -4.52 -13.961 2.119 1 96.62 83 ALA A C 1
ATOM 641 O O . ALA A 1 83 ? -4.355 -14.586 3.168 1 96.62 83 ALA A O 1
ATOM 642 N N . VAL A 1 84 ? -3.623 -13.242 1.595 1 95.06 84 VAL A N 1
ATOM 643 C CA . VAL A 1 84 ? -2.254 -13.312 2.096 1 95.06 84 VAL A CA 1
ATOM 644 C C . VAL A 1 84 ? -1.954 -12.078 2.943 1 95.06 84 VAL A C 1
ATOM 646 O O . VAL A 1 84 ? -1.294 -12.172 3.98 1 95.06 84 VAL A O 1
ATOM 649 N N . GLU A 1 85 ? -2.484 -10.898 2.477 1 94.19 85 GLU A N 1
ATOM 650 C CA . GLU A 1 85 ? -2.121 -9.633 3.105 1 94.19 85 GLU A CA 1
ATOM 651 C C . GLU A 1 85 ? -3.215 -9.148 4.055 1 94.19 85 GLU A C 1
ATOM 653 O O . GLU A 1 85 ? -2.98 -8.281 4.891 1 94.19 85 GLU A O 1
ATOM 658 N N . GLY A 1 86 ? -4.383 -9.703 3.984 1 94 86 GLY A N 1
ATOM 659 C CA . GLY A 1 86 ? -5.531 -9.141 4.68 1 94 86 GLY A CA 1
ATOM 660 C C . GLY A 1 86 ? -6.184 -7.996 3.924 1 94 86 GLY A C 1
ATOM 661 O O . GLY A 1 86 ? -5.816 -7.711 2.781 1 94 86 GLY A O 1
ATOM 662 N N . LYS A 1 87 ? -7.18 -7.375 4.559 1 93.81 87 LYS A N 1
ATOM 663 C CA . LYS A 1 87 ? -7.918 -6.281 3.932 1 93.81 87 LYS A CA 1
ATOM 664 C C . LYS A 1 87 ? -6.992 -5.113 3.605 1 93.81 87 LYS A C 1
ATOM 666 O O . LYS A 1 87 ? -6.098 -4.785 4.387 1 93.81 87 LYS A O 1
ATOM 671 N N . ILE A 1 88 ? -7.258 -4.551 2.457 1 94.56 88 ILE A N 1
ATOM 672 C CA . ILE A 1 88 ? -6.48 -3.391 2.033 1 94.56 88 ILE A CA 1
ATOM 673 C C . ILE A 1 88 ? -6.875 -2.174 2.867 1 94.56 88 ILE A C 1
ATOM 675 O O . ILE A 1 88 ? -8.016 -1.706 2.795 1 94.56 88 ILE A O 1
ATOM 679 N N . ASP A 1 89 ? -6.031 -1.707 3.697 1 93.88 89 ASP A N 1
ATOM 680 C CA . ASP A 1 89 ? -6.152 -0.554 4.586 1 93.88 89 ASP A CA 1
ATOM 681 C C . ASP A 1 89 ? -4.797 0.123 4.789 1 93.88 89 ASP A C 1
ATOM 683 O O . ASP A 1 89 ? -4.023 -0.276 5.66 1 93.88 89 ASP A O 1
ATOM 687 N N . THR A 1 90 ? -4.613 1.16 3.992 1 93.75 90 THR A N 1
ATOM 688 C CA . THR A 1 90 ? -3.246 1.653 3.873 1 93.75 90 THR A CA 1
ATOM 689 C C . THR A 1 90 ? -2.961 2.713 4.934 1 93.75 90 THR A C 1
ATOM 691 O O . THR A 1 90 ? -1.824 2.848 5.395 1 93.75 90 THR A O 1
ATOM 694 N N . TYR A 1 91 ? -3.947 3.568 5.316 1 91.88 91 TYR A N 1
ATOM 695 C CA . TYR A 1 91 ? -3.711 4.715 6.188 1 91.88 91 TYR A CA 1
ATOM 696 C C . TYR A 1 91 ? -3.623 4.281 7.648 1 91.88 91 TYR A C 1
ATOM 698 O O . TYR A 1 91 ? -4.535 3.631 8.164 1 91.88 91 TYR A O 1
ATOM 706 N N . PRO A 1 92 ? -2.496 4.648 8.328 1 84.38 92 PRO A N 1
ATOM 707 C CA . PRO A 1 92 ? -2.336 4.293 9.734 1 84.38 92 PRO A CA 1
ATOM 708 C C . PRO A 1 92 ? -3.061 5.254 10.68 1 84.38 92 PRO A C 1
ATOM 710 O O . PRO A 1 92 ? -2.428 6.117 11.289 1 84.38 92 PRO A O 1
ATOM 713 N N . ASP A 1 93 ? -4.285 5.16 10.734 1 77.62 93 ASP A N 1
ATOM 714 C CA . ASP A 1 93 ? -4.988 6.113 11.586 1 77.62 93 ASP A CA 1
ATOM 715 C C . ASP A 1 93 ? -4.617 5.914 13.055 1 77.62 93 ASP A C 1
ATOM 717 O O . ASP A 1 93 ? -4.859 4.848 13.625 1 77.62 93 ASP A O 1
ATOM 721 N N . SER A 1 94 ? -3.797 6.824 13.641 1 76.81 94 SER A N 1
ATOM 722 C CA . SER A 1 94 ? -3.377 6.719 15.031 1 76.81 94 SER A CA 1
ATOM 723 C C . SER A 1 94 ? -4.074 7.758 15.906 1 76.81 94 SER A C 1
ATOM 725 O O . SER A 1 94 ? -3.699 7.961 17.062 1 76.81 94 SER A O 1
ATOM 727 N N . ASP A 1 95 ? -5.066 8.477 15.516 1 78.56 95 ASP A N 1
ATOM 728 C CA . ASP A 1 95 ? -5.789 9.523 16.25 1 78.56 95 ASP A CA 1
ATOM 729 C C . ASP A 1 95 ? -4.887 10.719 16.531 1 78.56 95 ASP A C 1
ATOM 731 O O . ASP A 1 95 ? -5.215 11.555 17.375 1 78.56 95 ASP A O 1
ATOM 735 N N . LEU A 1 96 ? -3.746 10.789 16.047 1 82.88 96 LEU A N 1
ATOM 736 C CA . LEU A 1 96 ? -2.793 11.859 16.297 1 82.88 96 LEU A CA 1
ATOM 737 C C . LEU A 1 96 ? -3.379 13.211 15.891 1 82.88 96 LEU A C 1
ATOM 739 O O . LEU A 1 96 ? -3.205 14.203 16.594 1 82.88 96 LEU A O 1
ATOM 743 N N . ILE A 1 97 ? -4.008 13.234 14.805 1 80.56 97 ILE A N 1
ATOM 744 C CA . ILE A 1 97 ? -4.59 14.477 14.312 1 80.56 97 ILE A CA 1
ATOM 745 C C . ILE A 1 97 ? -5.547 15.047 15.359 1 80.56 97 ILE A C 1
ATOM 747 O O . ILE A 1 97 ? -5.543 16.25 15.617 1 80.56 97 ILE A O 1
ATOM 751 N N . HIS A 1 98 ? -6.266 14.156 15.969 1 80.94 98 HIS A N 1
ATOM 752 C CA . HIS A 1 98 ? -7.16 14.594 17.047 1 80.94 98 HIS A CA 1
ATOM 753 C C . HIS A 1 98 ? -6.371 15.141 18.219 1 80.94 98 HIS A C 1
ATOM 755 O O . HIS A 1 98 ? -6.703 16.203 18.75 1 80.94 98 HIS A O 1
ATOM 761 N N . THR A 1 99 ? -5.41 14.477 18.578 1 83.06 99 THR A N 1
ATOM 762 C CA . THR A 1 99 ? -4.617 14.867 19.75 1 83.06 99 THR A CA 1
ATOM 763 C C . THR A 1 99 ? -3.947 16.219 19.516 1 83.06 99 THR A C 1
ATOM 765 O O . THR A 1 99 ? -3.883 17.047 20.422 1 83.06 99 THR A O 1
ATOM 768 N N . VAL A 1 100 ? -3.533 16.453 18.359 1 84 100 VAL A N 1
ATOM 769 C CA . VAL A 1 100 ? -2.75 17.641 18.047 1 84 100 VAL A CA 1
ATOM 770 C C . VAL A 1 100 ? -3.668 18.859 17.953 1 84 100 VAL A C 1
ATOM 772 O O . VAL A 1 100 ? -3.291 19.969 18.359 1 84 100 VAL A O 1
ATOM 775 N N . PHE A 1 101 ? -4.887 18.672 17.516 1 81.88 101 PHE A N 1
ATOM 776 C CA . PHE A 1 101 ? -5.727 19.828 17.234 1 81.88 101 PHE A CA 1
ATOM 777 C C . PHE A 1 101 ? -6.898 19.891 18.219 1 81.88 101 PHE A C 1
ATOM 779 O O . PHE A 1 101 ? -7.75 20.781 18.109 1 81.88 101 PHE A O 1
ATOM 786 N N . SER A 1 102 ? -6.949 18.984 19.141 1 77.62 102 SER A N 1
ATOM 787 C CA . SER A 1 102 ? -8.086 18.891 20.047 1 77.62 102 SER A CA 1
ATOM 788 C C . SER A 1 102 ? -8.266 20.172 20.859 1 77.62 102 SER A C 1
ATOM 790 O O . SER A 1 102 ? -9.367 20.484 21.312 1 77.62 102 SER A O 1
ATOM 792 N N . ASP A 1 103 ? -7.203 20.844 21.094 1 76.38 103 ASP A N 1
ATOM 793 C CA . ASP A 1 103 ? -7.281 22.047 21.922 1 76.38 103 ASP A CA 1
ATOM 794 C C . ASP A 1 103 ? -7.73 23.25 21.109 1 76.38 103 ASP A C 1
ATOM 796 O O . ASP A 1 103 ? -7.953 24.344 21.656 1 76.38 103 ASP A O 1
ATOM 800 N N . TYR A 1 104 ? -7.859 23.031 19.844 1 74.94 104 TYR A N 1
ATOM 801 C CA . TYR A 1 104 ? -8.336 24.125 19.016 1 74.94 104 TYR A CA 1
ATOM 802 C C . TYR A 1 104 ? -9.852 24.062 18.844 1 74.94 104 TYR A C 1
ATOM 804 O O . TYR A 1 104 ? -10.398 23 18.5 1 74.94 104 TYR A O 1
ATOM 812 N N . HIS A 1 105 ? -10.438 25.078 19.188 1 66.75 105 HIS A N 1
ATOM 813 C CA . HIS A 1 105 ? -11.891 25.125 19.25 1 66.75 105 HIS A CA 1
ATOM 814 C C . HIS A 1 105 ? -12.508 24.875 17.875 1 66.75 105 HIS A C 1
ATOM 816 O O . HIS A 1 105 ? -13.641 24.391 17.781 1 66.75 105 HIS A O 1
ATOM 822 N N . GLU A 1 106 ? -11.695 25.156 16.922 1 65.62 106 GLU A N 1
ATOM 823 C CA . GLU A 1 106 ? -12.258 25.047 15.57 1 65.62 106 GLU A CA 1
ATOM 824 C C . GLU A 1 106 ? -12.008 23.672 14.984 1 65.62 106 GLU A C 1
ATOM 826 O O . GLU A 1 106 ? -12.469 23.359 13.883 1 65.62 106 GLU A O 1
ATOM 831 N N . PHE A 1 107 ? -11.289 22.906 15.844 1 66.56 107 PHE A N 1
ATOM 832 C CA . PHE A 1 107 ? -10.977 21.578 15.344 1 66.56 107 PHE A CA 1
ATOM 833 C C . PHE A 1 107 ? -12.25 20.734 15.227 1 66.56 107 PHE A C 1
ATOM 835 O O . PHE A 1 107 ? -13.023 20.625 16.172 1 66.56 107 PHE A O 1
ATOM 842 N N . ALA A 1 108 ? -12.461 20.328 13.953 1 63.38 108 ALA A N 1
ATOM 843 C CA . ALA A 1 108 ? -13.625 19.484 13.688 1 63.38 108 ALA A CA 1
ATOM 844 C C . ALA A 1 108 ? -13.227 18 13.609 1 63.38 108 ALA A C 1
ATOM 846 O O . ALA A 1 108 ? -12.352 17.641 12.82 1 63.38 108 ALA A O 1
ATOM 847 N N . GLU A 1 109 ? -13.68 17.25 14.492 1 66.19 109 GLU A N 1
ATOM 848 C CA . GLU A 1 109 ? -13.531 15.805 14.438 1 66.19 109 GLU A CA 1
ATOM 849 C C . GLU A 1 109 ? -13.82 15.273 13.039 1 66.19 109 GLU A C 1
ATOM 851 O O . GLU A 1 109 ? -13.211 14.297 12.602 1 66.19 109 GLU A O 1
ATOM 856 N N . SER A 1 110 ? -14.633 16.031 12.414 1 65.06 110 SER A N 1
ATOM 857 C CA . SER A 1 110 ? -15.023 15.648 11.062 1 65.06 110 SER A CA 1
ATOM 858 C C . SER A 1 110 ? -13.828 15.68 10.109 1 65.06 110 SER A C 1
ATOM 860 O O . SER A 1 110 ? -13.773 14.93 9.141 1 65.06 110 SER A O 1
ATOM 862 N N . GLY A 1 111 ? -12.836 16.453 10.484 1 65.62 111 GLY A N 1
ATOM 863 C CA . GLY A 1 111 ? -11.672 16.562 9.625 1 65.62 111 GLY A CA 1
ATOM 864 C C . GLY A 1 111 ? -10.828 15.297 9.602 1 65.62 111 GLY A C 1
ATOM 865 O O . GLY A 1 111 ? -10.359 14.883 8.539 1 65.62 111 GLY A O 1
ATOM 866 N N . ILE A 1 112 ? -10.672 14.727 10.773 1 67.69 112 ILE A N 1
ATOM 867 C CA . ILE A 1 112 ? -9.961 13.461 10.859 1 67.69 112 ILE A CA 1
ATOM 868 C C . ILE A 1 112 ? -10.641 12.414 9.977 1 67.69 112 ILE A C 1
ATOM 870 O O . ILE A 1 112 ? -9.977 11.672 9.25 1 67.69 112 ILE A O 1
ATOM 874 N N . HIS A 1 113 ? -11.852 12.508 9.984 1 77.06 113 HIS A N 1
ATOM 875 C CA . HIS A 1 113 ? -12.633 11.547 9.219 1 77.06 113 HIS A CA 1
ATOM 876 C C . HIS A 1 113 ? -12.477 11.789 7.719 1 77.06 113 HIS A C 1
ATOM 878 O O . HIS A 1 113 ? -12.523 10.844 6.926 1 77.06 113 HIS A O 1
ATOM 884 N N . THR A 1 114 ? -12.102 13.008 7.461 1 82.62 114 THR A N 1
ATOM 885 C CA . THR A 1 114 ? -11.969 13.344 6.047 1 82.62 114 THR A CA 1
ATOM 886 C C . THR A 1 114 ? -10.711 12.727 5.461 1 82.62 114 THR A C 1
ATOM 888 O O . THR A 1 114 ? -10.742 12.141 4.375 1 82.62 114 THR A O 1
ATOM 891 N N . ILE A 1 115 ? -9.602 12.805 6.223 1 86.25 115 ILE A N 1
ATOM 892 C CA . ILE A 1 115 ? -8.344 12.25 5.746 1 86.25 115 ILE A CA 1
ATOM 893 C C . ILE A 1 115 ? -8.445 10.727 5.664 1 86.25 115 ILE A C 1
ATOM 895 O O . ILE A 1 115 ? -8.094 10.125 4.648 1 86.25 115 ILE A O 1
ATOM 899 N N . THR A 1 116 ? -9.008 10.156 6.699 1 88.69 116 THR A N 1
ATOM 900 C CA . THR A 1 116 ? -9.188 8.711 6.734 1 88.69 116 THR A CA 1
ATOM 901 C C . THR A 1 116 ? -10.078 8.242 5.582 1 88.69 116 THR A C 1
ATOM 903 O O . THR A 1 116 ? -9.773 7.25 4.922 1 88.69 116 THR A O 1
ATOM 906 N N . SER A 1 117 ? -11.094 9.023 5.344 1 91.56 117 SER A N 1
ATOM 907 C CA . SER A 1 117 ? -12.023 8.68 4.266 1 91.56 117 SER A CA 1
ATOM 908 C C . SER A 1 117 ? -11.344 8.781 2.904 1 91.56 117 SER A C 1
ATOM 910 O O . SER A 1 117 ? -11.609 7.977 2.01 1 91.56 117 SER A O 1
ATOM 912 N N . ALA A 1 118 ? -10.5 9.766 2.752 1 92.56 118 ALA A N 1
ATOM 913 C CA . ALA A 1 118 ? -9.789 9.93 1.486 1 92.56 118 ALA A CA 1
ATOM 914 C C . ALA A 1 118 ? -8.922 8.711 1.187 1 92.56 118 ALA A C 1
ATOM 916 O O . ALA A 1 118 ? -8.93 8.195 0.068 1 92.56 118 ALA A O 1
ATOM 917 N N . PHE A 1 119 ? -8.25 8.203 2.166 1 93.88 119 PHE A N 1
ATOM 918 C CA . PHE A 1 119 ? -7.391 7.043 1.961 1 93.88 119 PHE A CA 1
ATOM 919 C C . PHE A 1 119 ? -8.219 5.773 1.789 1 93.88 119 PHE A C 1
ATOM 921 O O . PHE A 1 119 ? -7.855 4.891 1.008 1 93.88 119 PHE A O 1
ATOM 928 N N . ARG A 1 120 ? -9.297 5.691 2.543 1 95.06 120 ARG A N 1
ATOM 929 C CA . ARG A 1 120 ? -10.188 4.551 2.361 1 95.06 120 ARG A CA 1
ATOM 930 C C . ARG A 1 120 ? -10.727 4.496 0.934 1 95.06 120 ARG A C 1
ATOM 932 O O . ARG A 1 120 ? -10.836 3.418 0.347 1 95.06 120 ARG A O 1
ATOM 939 N N . ASN A 1 121 ? -11.062 5.656 0.442 1 97.06 121 ASN A N 1
ATOM 940 C CA . ASN A 1 121 ? -11.547 5.711 -0.932 1 97.06 121 ASN A CA 1
ATOM 941 C C . ASN A 1 121 ? -10.445 5.367 -1.933 1 97.06 121 ASN A C 1
ATOM 943 O O . ASN A 1 121 ? -10.711 4.727 -2.953 1 97.06 121 ASN A O 1
ATOM 947 N N . ALA A 1 122 ? -9.227 5.824 -1.683 1 97.38 122 ALA A N 1
ATOM 948 C CA . ALA A 1 122 ? -8.102 5.402 -2.512 1 97.38 122 ALA A CA 1
ATOM 949 C C . ALA A 1 122 ? -7.926 3.887 -2.473 1 97.38 122 ALA A C 1
ATOM 951 O O . ALA A 1 122 ? -7.719 3.254 -3.51 1 97.38 122 ALA A O 1
ATOM 952 N N . ASP A 1 123 ? -8.031 3.305 -1.234 1 97.38 123 ASP A N 1
ATOM 953 C CA . ASP A 1 123 ? -7.965 1.856 -1.066 1 97.38 123 ASP A CA 1
ATOM 954 C C . ASP A 1 123 ? -9.031 1.158 -1.914 1 97.38 123 ASP A C 1
ATOM 956 O O . ASP A 1 123 ? -8.758 0.125 -2.529 1 97.38 123 ASP A O 1
ATOM 960 N N . LYS A 1 124 ? -10.227 1.721 -1.9 1 98 124 LYS A N 1
ATOM 961 C CA . LYS A 1 124 ? -11.32 1.142 -2.666 1 98 124 LYS A CA 1
ATOM 962 C C . LYS A 1 124 ? -11.008 1.131 -4.16 1 98 124 LYS A C 1
ATOM 964 O O . LYS A 1 124 ? -11.312 0.161 -4.855 1 98 124 LYS A O 1
ATOM 969 N N . GLU A 1 125 ? -10.406 2.225 -4.672 1 98.19 125 GLU A N 1
ATOM 970 C CA . GLU A 1 125 ? -10.023 2.27 -6.082 1 98.19 125 GLU A CA 1
ATOM 971 C C . GLU A 1 125 ? -8.984 1.201 -6.406 1 98.19 125 GLU A C 1
ATOM 973 O O . GLU A 1 125 ? -9.086 0.521 -7.43 1 98.19 125 GLU A O 1
ATOM 978 N N . TYR A 1 126 ? -8.031 1.054 -5.594 1 97.94 126 TYR A N 1
ATOM 979 C CA . TYR A 1 126 ? -7.02 0.013 -5.723 1 97.94 126 TYR A CA 1
ATOM 980 C C . TYR A 1 126 ? -7.652 -1.372 -5.715 1 97.94 126 TYR A C 1
ATOM 982 O O . TYR A 1 126 ? -7.414 -2.178 -6.617 1 97.94 126 TYR A O 1
ATOM 990 N N . ALA A 1 127 ? -8.516 -1.591 -4.742 1 97.88 127 ALA A N 1
ATOM 991 C CA . ALA A 1 127 ? -9.188 -2.877 -4.566 1 97.88 127 ALA A CA 1
ATOM 992 C C . ALA A 1 127 ? -10.109 -3.18 -5.742 1 97.88 127 ALA A C 1
ATOM 994 O O . ALA A 1 127 ? -10.148 -4.312 -6.23 1 97.88 127 ALA A O 1
ATOM 995 N N . ASN A 1 128 ? -10.844 -2.195 -6.148 1 98.19 128 ASN A N 1
ATOM 996 C CA . ASN A 1 128 ? -11.766 -2.375 -7.262 1 98.19 128 ASN A CA 1
ATOM 997 C C . ASN A 1 128 ? -11.039 -2.789 -8.539 1 98.19 128 ASN A C 1
ATOM 999 O O . ASN A 1 128 ? -11.531 -3.631 -9.297 1 98.19 128 ASN A O 1
ATOM 1003 N N . TYR A 1 129 ? -9.898 -2.203 -8.781 1 98 129 TYR A N 1
ATOM 1004 C CA . TYR A 1 129 ? -9.133 -2.596 -9.953 1 98 129 TYR A CA 1
ATOM 1005 C C . TYR A 1 129 ? -8.672 -4.047 -9.852 1 98 129 TYR A C 1
ATOM 1007 O O . TYR A 1 129 ? -8.844 -4.824 -10.789 1 98 129 TYR A O 1
ATOM 1015 N N . LEU A 1 130 ? -8.102 -4.438 -8.688 1 97.12 130 LEU A N 1
ATOM 1016 C CA . LEU A 1 130 ? -7.648 -5.809 -8.492 1 97.12 130 LEU A CA 1
ATOM 1017 C C . LEU A 1 130 ? -8.812 -6.789 -8.602 1 97.12 130 LEU A C 1
ATOM 1019 O O . LEU A 1 130 ? -8.648 -7.898 -9.117 1 97.12 130 LEU A O 1
ATOM 1023 N N . TYR A 1 131 ? -9.953 -6.359 -8.094 1 97.25 131 TYR A N 1
ATOM 1024 C CA . TYR A 1 131 ? -11.164 -7.172 -8.172 1 97.25 131 TYR A CA 1
ATOM 1025 C C . TYR A 1 131 ? -11.531 -7.453 -9.625 1 97.25 131 TYR A C 1
ATOM 1027 O O . TYR A 1 131 ? -12 -8.547 -9.953 1 97.25 131 TYR A O 1
ATOM 1035 N N . SER A 1 132 ? -11.281 -6.551 -10.461 1 96.81 132 SER A N 1
ATOM 1036 C CA . SER A 1 132 ? -11.656 -6.672 -11.867 1 96.81 132 SER A CA 1
ATOM 1037 C C . SER A 1 132 ? -10.664 -7.539 -12.633 1 96.81 132 SER A C 1
ATOM 1039 O O . SER A 1 132 ? -10.891 -7.863 -13.805 1 96.81 132 SER A O 1
ATOM 1041 N N . GLN A 1 133 ? -9.516 -7.883 -12.062 1 94.62 133 GLN A N 1
ATOM 1042 C CA . GLN A 1 133 ? -8.484 -8.703 -12.688 1 94.62 133 GLN A CA 1
ATOM 1043 C C . GLN A 1 133 ? -8.648 -10.172 -12.32 1 94.62 133 GLN A C 1
ATOM 1045 O O . GLN A 1 133 ? -8.398 -10.57 -11.18 1 94.62 133 GLN A O 1
ATOM 1050 N N . LYS A 1 134 ? -9 -11 -13.344 1 92.69 134 LYS A N 1
ATOM 1051 C CA . LYS A 1 134 ? -9.25 -12.422 -13.109 1 92.69 134 LYS A CA 1
ATOM 1052 C C . LYS A 1 134 ? -7.961 -13.227 -13.234 1 92.69 134 LYS A C 1
ATOM 1054 O O . LYS A 1 134 ? -7.148 -12.977 -14.133 1 92.69 134 LYS A O 1
ATOM 1059 N N . LEU A 1 135 ? -7.805 -14.203 -12.359 1 88.12 135 LEU A N 1
ATOM 1060 C CA . LEU A 1 135 ? -6.645 -15.086 -12.383 1 88.12 135 LEU A CA 1
ATOM 1061 C C . LEU A 1 135 ? -6.531 -15.797 -13.727 1 88.12 135 LEU A C 1
ATOM 1063 O O . LEU A 1 135 ? -5.43 -15.945 -14.266 1 88.12 135 LEU A O 1
ATOM 1067 N N . SER A 1 136 ? -7.641 -16.266 -14.242 1 86.94 136 SER A N 1
ATOM 1068 C CA . SER A 1 136 ? -7.656 -16.984 -15.508 1 86.94 136 SER A CA 1
ATOM 1069 C C . SER A 1 136 ? -7.043 -16.156 -16.625 1 86.94 136 SER A C 1
ATOM 1071 O O . SER A 1 136 ? -6.234 -16.656 -17.406 1 86.94 136 SER A O 1
ATOM 1073 N N . VAL A 1 137 ? -7.363 -14.891 -16.656 1 84 137 VAL A N 1
ATOM 1074 C CA . VAL A 1 137 ? -6.871 -13.984 -17.703 1 84 137 VAL A CA 1
ATOM 1075 C C . VAL A 1 137 ? -5.371 -13.773 -17.531 1 84 137 VAL A C 1
ATOM 1077 O O . VAL A 1 137 ? -4.617 -13.82 -18.516 1 84 137 VAL A O 1
ATOM 1080 N N . LEU A 1 138 ? -4.961 -13.656 -16.312 1 80.81 138 LEU A N 1
ATOM 1081 C CA . LEU A 1 138 ? -3.557 -13.383 -16.016 1 80.81 138 LEU A CA 1
ATOM 1082 C C . LEU A 1 138 ? -2.693 -14.602 -16.344 1 80.81 138 LEU A C 1
ATOM 1084 O O . LEU A 1 138 ? -1.638 -14.469 -16.969 1 80.81 138 LEU A O 1
ATOM 1088 N N . VAL A 1 139 ? -3.152 -15.773 -15.969 1 79.44 139 VAL A N 1
ATOM 1089 C CA . VAL A 1 139 ? -2.389 -17 -16.156 1 79.44 139 VAL A CA 1
ATOM 1090 C C . VAL A 1 139 ? -2.297 -17.328 -17.641 1 79.44 139 VAL A C 1
ATOM 1092 O O . VAL A 1 139 ? -1.258 -17.797 -18.109 1 79.44 139 VAL A O 1
ATOM 1095 N N . GLU A 1 140 ? -3.352 -17.062 -18.344 1 78.19 140 GLU A N 1
ATOM 1096 C CA . GLU A 1 140 ? -3.336 -17.328 -19.781 1 78.19 140 GLU A CA 1
ATOM 1097 C C . GLU A 1 140 ? -2.293 -16.453 -20.484 1 78.19 140 GLU A C 1
ATOM 1099 O O . GLU A 1 140 ? -1.684 -16.891 -21.469 1 78.19 140 GLU A O 1
ATOM 1104 N N . GLN A 1 141 ? -2.076 -15.32 -19.922 1 74.62 141 GLN A N 1
ATOM 1105 C CA . GLN A 1 141 ? -1.065 -14.43 -20.484 1 74.62 141 GLN A CA 1
ATOM 1106 C C . GLN A 1 141 ? 0.337 -14.852 -20.047 1 74.62 141 GLN A C 1
ATOM 1108 O O . GLN A 1 141 ? 1.304 -14.656 -20.781 1 74.62 141 GLN A O 1
ATOM 1113 N N . VAL A 1 142 ? 0.451 -15.445 -18.953 1 69.19 142 VAL A N 1
ATOM 1114 C CA . VAL A 1 142 ? 1.74 -15.875 -18.422 1 69.19 142 VAL A CA 1
ATOM 1115 C C . VAL A 1 142 ? 2.201 -17.141 -19.156 1 69.19 142 VAL A C 1
ATOM 1117 O O . VAL A 1 142 ? 3.369 -17.25 -19.531 1 69.19 142 VAL A O 1
ATOM 1120 N N . ILE A 1 143 ? 1.369 -18.062 -19.344 1 67.56 143 ILE A N 1
ATOM 1121 C CA . ILE A 1 143 ? 1.759 -19.344 -19.953 1 67.56 143 ILE A CA 1
ATOM 1122 C C . ILE A 1 143 ? 1.474 -19.297 -21.453 1 67.56 143 ILE A C 1
ATOM 1124 O O . ILE A 1 143 ? 2.027 -20.094 -22.203 1 67.56 143 ILE A O 1
ATOM 1128 N N . GLY A 1 144 ? 1.156 -18 -21.953 1 61.75 144 GLY A N 1
ATOM 1129 C CA . GLY A 1 144 ? 0.89 -17.844 -23.375 1 61.75 144 GLY A CA 1
ATOM 1130 C C . GLY A 1 144 ? -0.243 -18.719 -23.875 1 61.75 144 GLY A C 1
ATOM 1131 O O . GLY A 1 144 ? -0.319 -19.016 -25.062 1 61.75 144 GLY A O 1
ATOM 1132 N N . LYS A 1 145 ? -0.666 -19.688 -23.188 1 56.62 145 LYS A N 1
ATOM 1133 C CA . LYS A 1 145 ? -1.708 -20.531 -23.766 1 56.62 145 LYS A CA 1
ATOM 1134 C C . LYS A 1 145 ? -2.947 -20.562 -22.875 1 56.62 145 LYS A C 1
ATOM 1136 O O . LYS A 1 145 ? -2.861 -20.297 -21.672 1 56.62 145 LYS A O 1
ATOM 1141 N N . GLU A 1 146 ? -4.141 -20.625 -23.5 1 53.88 146 GLU A N 1
ATOM 1142 C CA . GLU A 1 146 ? -5.445 -20.797 -22.859 1 53.88 146 GLU A CA 1
ATOM 1143 C C . GLU A 1 146 ? -5.426 -21.953 -21.875 1 53.88 146 GLU A C 1
ATOM 1145 O O . GLU A 1 146 ? -4.492 -22.766 -21.891 1 53.88 146 GLU A O 1
ATOM 1150 N N . ARG A 1 147 ? -6.301 -21.938 -20.75 1 53.91 147 ARG A N 1
ATOM 1151 C CA . ARG A 1 147 ? -6.559 -23.016 -19.797 1 53.91 147 ARG A CA 1
ATOM 1152 C C . ARG A 1 147 ? -6.172 -24.375 -20.375 1 53.91 147 ARG A C 1
ATOM 1154 O O . ARG A 1 147 ? -6.051 -25.359 -19.656 1 53.91 147 ARG A O 1
ATOM 1161 N N . THR A 1 148 ? -5.84 -24.312 -21.609 1 54.75 148 THR A N 1
ATOM 1162 C CA . THR A 1 148 ? -5.762 -25.609 -22.281 1 54.75 148 THR A CA 1
ATOM 1163 C C . THR A 1 148 ? -4.426 -26.297 -21.984 1 54.75 148 THR A C 1
ATOM 1165 O O . THR A 1 148 ? -4.238 -27.469 -22.297 1 54.75 148 THR A O 1
ATOM 1168 N N . THR A 1 149 ? -3.57 -25.516 -21.359 1 61.25 149 THR A N 1
ATOM 1169 C CA . THR A 1 149 ? -2.35 -26.281 -21.156 1 61.25 149 THR A CA 1
ATOM 1170 C C . THR A 1 149 ? -2.354 -26.953 -19.781 1 61.25 149 THR A C 1
ATOM 1172 O O . THR A 1 149 ? -2.305 -26.266 -18.75 1 61.25 149 THR A O 1
ATOM 1175 N N . ILE A 1 150 ? -2.932 -28.109 -19.734 1 73.06 150 ILE A N 1
ATOM 1176 C CA . ILE A 1 150 ? -2.982 -28.938 -18.547 1 73.06 150 ILE A CA 1
ATOM 1177 C C . ILE A 1 150 ? -1.619 -29.594 -18.312 1 73.06 150 ILE A C 1
ATOM 1179 O O . ILE A 1 150 ? -1.058 -30.219 -19.203 1 73.06 150 ILE A O 1
ATOM 1183 N N . ILE A 1 151 ? -0.988 -29.203 -17.219 1 79.44 151 ILE A N 1
ATOM 1184 C CA . ILE A 1 151 ? 0.316 -29.703 -16.797 1 79.44 151 ILE A CA 1
ATOM 1185 C C . ILE A 1 151 ? 0.168 -30.531 -15.516 1 79.44 151 ILE A C 1
ATOM 1187 O O . ILE A 1 151 ? -0.595 -30.156 -14.617 1 79.44 151 ILE A O 1
ATOM 1191 N N . ASP A 1 152 ? 0.84 -31.688 -15.5 1 84.56 152 ASP A N 1
ATOM 1192 C CA . ASP A 1 152 ? 1.02 -32.344 -14.203 1 84.56 152 ASP A CA 1
ATOM 1193 C C . ASP A 1 152 ? 2.334 -31.906 -13.555 1 84.56 152 ASP A C 1
ATOM 1195 O O . ASP A 1 152 ? 3.383 -32.5 -13.805 1 84.56 152 ASP A O 1
ATOM 1199 N N . TRP A 1 153 ? 2.348 -30.984 -12.688 1 86.12 153 TRP A N 1
ATOM 1200 C CA . TRP A 1 153 ? 3.525 -30.375 -12.07 1 86.12 153 TRP A CA 1
ATOM 1201 C C . TRP A 1 153 ? 4.262 -31.391 -11.203 1 86.12 153 TRP A C 1
ATOM 1203 O O . TRP A 1 153 ? 5.449 -31.219 -10.906 1 86.12 153 TRP A O 1
ATOM 1213 N N . ASN A 1 154 ? 3.578 -32.375 -10.766 1 87.94 154 ASN A N 1
ATOM 1214 C CA . ASN A 1 154 ? 4.262 -33.406 -9.977 1 87.94 154 ASN A CA 1
ATOM 1215 C C . ASN A 1 154 ? 5.289 -34.156 -10.812 1 87.94 154 ASN A C 1
ATOM 1217 O O . ASN A 1 154 ? 6.176 -34.812 -10.266 1 87.94 154 ASN A O 1
ATOM 1221 N N . GLU A 1 155 ? 5.004 -34.094 -12.078 1 81.62 155 GLU A N 1
ATOM 1222 C CA . GLU A 1 155 ? 5.852 -34.812 -13.008 1 81.62 155 GLU A CA 1
ATOM 1223 C C . GLU A 1 155 ? 6.707 -33.875 -13.852 1 81.62 155 GLU A C 1
ATOM 1225 O O . GLU A 1 155 ? 7.535 -34.312 -14.648 1 81.62 155 GLU A O 1
ATOM 1230 N N . ALA A 1 156 ? 6.395 -32.594 -13.672 1 73.88 156 ALA A N 1
ATOM 1231 C CA . ALA A 1 156 ? 7.055 -31.609 -14.531 1 73.88 156 ALA A CA 1
ATOM 1232 C C . ALA A 1 156 ? 8.43 -31.234 -13.977 1 73.88 156 ALA A C 1
ATOM 1234 O O . ALA A 1 156 ? 8.648 -31.281 -12.766 1 73.88 156 ALA A O 1
ATOM 1235 N N . MET B 1 1 ? -0.644 -3.877 3.221 1 72.88 1 MET B N 1
ATOM 1236 C CA . MET B 1 1 ? 0.02 -2.691 2.688 1 72.88 1 MET B CA 1
ATOM 1237 C C . MET B 1 1 ? -0.283 -1.467 3.543 1 72.88 1 MET B C 1
ATOM 1239 O O . MET B 1 1 ? -1.447 -1.122 3.752 1 72.88 1 MET B O 1
ATOM 1243 N N . LYS B 1 2 ? 0.753 -0.873 4.184 1 85.62 2 LYS B N 1
ATOM 1244 C CA . LYS B 1 2 ? 0.506 0.25 5.082 1 85.62 2 LYS B CA 1
ATOM 1245 C C . LYS B 1 2 ? 1.463 1.404 4.797 1 85.62 2 LYS B C 1
ATOM 1247 O O . LYS B 1 2 ? 2.639 1.184 4.5 1 85.62 2 LYS B O 1
ATOM 1252 N N . LEU B 1 3 ? 0.868 2.488 4.867 1 91.56 3 LEU B N 1
ATOM 1253 C CA . LEU B 1 3 ? 1.699 3.686 4.898 1 91.56 3 LEU B CA 1
ATOM 1254 C C . LEU B 1 3 ? 2.393 3.83 6.25 1 91.56 3 LEU B C 1
ATOM 1256 O O . LEU B 1 3 ? 1.952 3.248 7.242 1 91.56 3 LEU B O 1
ATOM 1260 N N . SER B 1 4 ? 3.424 4.488 6.219 1 89.12 4 SER B N 1
ATOM 1261 C CA . SER B 1 4 ? 4.164 4.68 7.461 1 89.12 4 SER B CA 1
ATOM 1262 C C . SER B 1 4 ? 3.359 5.5 8.461 1 89.12 4 SER B C 1
ATOM 1264 O O . SER B 1 4 ? 2.436 6.223 8.078 1 89.12 4 SER B O 1
ATOM 1266 N N . LYS B 1 5 ? 3.703 5.348 9.648 1 85.81 5 LYS B N 1
ATOM 1267 C CA . LYS B 1 5 ? 3.047 6.094 10.719 1 85.81 5 LYS B CA 1
ATOM 1268 C C . LYS B 1 5 ? 3.301 7.594 10.578 1 85.81 5 LYS B C 1
ATOM 1270 O O . LYS B 1 5 ? 2.613 8.406 11.203 1 85.81 5 LYS B O 1
ATOM 1275 N N . SER B 1 6 ? 4.254 7.895 9.734 1 90.19 6 SER B N 1
ATOM 1276 C CA . SER B 1 6 ? 4.609 9.297 9.539 1 90.19 6 SER B CA 1
ATOM 1277 C C . SER B 1 6 ? 3.463 10.07 8.898 1 90.19 6 SER B C 1
ATOM 1279 O O . SER B 1 6 ? 3.438 11.305 8.953 1 90.19 6 SER B O 1
ATOM 1281 N N . MET B 1 7 ? 2.557 9.406 8.305 1 91.31 7 MET B N 1
ATOM 1282 C CA . MET B 1 7 ? 1.506 10.078 7.551 1 91.31 7 MET B CA 1
ATOM 1283 C C . MET B 1 7 ? 0.65 10.945 8.461 1 91.31 7 MET B C 1
ATOM 1285 O O . MET B 1 7 ? 0.249 12.047 8.078 1 91.31 7 MET B O 1
ATOM 1289 N N . ASP B 1 8 ? 0.438 10.492 9.641 1 88.62 8 ASP B N 1
ATOM 1290 C CA . ASP B 1 8 ? -0.304 11.312 10.594 1 88.62 8 ASP B CA 1
ATOM 1291 C C . ASP B 1 8 ? 0.455 12.594 10.922 1 88.62 8 ASP B C 1
ATOM 1293 O O . ASP B 1 8 ? -0.125 13.688 10.914 1 88.62 8 ASP B O 1
ATOM 1297 N N . GLN B 1 9 ? 1.693 12.406 11.188 1 92 9 GLN B N 1
ATOM 1298 C CA . GLN B 1 9 ? 2.529 13.555 11.5 1 92 9 GLN B CA 1
ATOM 1299 C C . GLN B 1 9 ? 2.568 14.547 10.336 1 92 9 GLN B C 1
ATOM 1301 O O . GLN B 1 9 ? 2.477 15.758 10.547 1 92 9 GLN B O 1
ATOM 1306 N N . VAL B 1 10 ? 2.668 14.008 9.203 1 94.19 10 VAL B N 1
ATOM 1307 C CA . VAL B 1 10 ? 2.803 14.844 8.008 1 94.19 10 VAL B CA 1
ATOM 1308 C C . VAL B 1 10 ? 1.522 15.648 7.797 1 94.19 10 VAL B C 1
ATOM 1310 O O . VAL B 1 10 ? 1.576 16.828 7.465 1 94.19 10 VAL B O 1
ATOM 1313 N N . PHE B 1 11 ? 0.42 15.023 8.016 1 90.25 11 PHE B N 1
ATOM 1314 C CA . PHE B 1 11 ? -0.839 15.734 7.812 1 90.25 11 PHE B CA 1
ATOM 1315 C C . PHE B 1 11 ? -1.042 16.797 8.883 1 90.25 11 PHE B C 1
ATOM 1317 O O . PHE B 1 11 ? -1.591 17.859 8.602 1 90.25 11 PHE B O 1
ATOM 1324 N N . CYS B 1 12 ? -0.639 16.531 10.07 1 90.25 12 CYS B N 1
ATOM 1325 C CA . CYS B 1 12 ? -0.668 17.547 11.109 1 90.25 12 CYS B CA 1
ATOM 1326 C C . CYS B 1 12 ? 0.203 18.75 10.734 1 90.25 12 CYS B C 1
ATOM 1328 O O . CYS B 1 12 ? -0.238 19.891 10.82 1 90.25 12 CYS B O 1
ATOM 1330 N N . ILE B 1 13 ? 1.366 18.453 10.289 1 93.75 13 ILE B N 1
ATOM 1331 C CA . ILE B 1 13 ? 2.311 19.5 9.906 1 93.75 13 ILE B CA 1
ATOM 1332 C C . ILE B 1 13 ? 1.729 20.328 8.766 1 93.75 13 ILE B C 1
ATOM 1334 O O . ILE B 1 13 ? 1.702 21.562 8.836 1 93.75 13 ILE B O 1
ATOM 1338 N N . MET B 1 14 ? 1.214 19.656 7.77 1 92.38 14 MET B N 1
ATOM 1339 C CA . MET B 1 14 ? 0.671 20.359 6.605 1 92.38 14 MET B CA 1
ATOM 1340 C C . MET B 1 14 ? -0.554 21.172 6.984 1 92.38 14 MET B C 1
ATOM 1342 O O . MET B 1 14 ? -0.758 22.266 6.453 1 92.38 14 MET B O 1
ATOM 1346 N N . THR B 1 15 ? -1.355 20.672 7.84 1 88.25 15 THR B N 1
ATOM 1347 C CA . THR B 1 15 ? -2.523 21.406 8.312 1 88.25 15 THR B CA 1
ATOM 1348 C C . THR B 1 15 ? -2.104 22.656 9.062 1 88.25 15 THR B C 1
ATOM 1350 O O . THR B 1 15 ? -2.672 23.734 8.852 1 88.25 15 THR B O 1
ATOM 1353 N N . MET B 1 16 ? -1.1 22.531 9.93 1 89.19 16 MET B N 1
ATOM 1354 C CA . MET B 1 16 ? -0.59 23.688 10.656 1 89.19 16 MET B CA 1
ATOM 1355 C C . MET B 1 16 ? -0.04 24.75 9.695 1 89.19 16 MET B C 1
ATOM 1357 O O . MET B 1 16 ? -0.339 25.938 9.836 1 89.19 16 MET B O 1
ATOM 1361 N N . LEU B 1 17 ? 0.646 24.281 8.758 1 92.38 17 LEU B N 1
ATOM 1362 C CA . LEU B 1 17 ? 1.252 25.203 7.812 1 92.38 17 LEU B CA 1
ATOM 1363 C C . LEU B 1 17 ? 0.186 25.891 6.961 1 92.38 17 LEU B C 1
ATOM 1365 O O . LEU B 1 17 ? 0.3 27.078 6.648 1 92.38 17 LEU B O 1
ATOM 1369 N N . TYR B 1 18 ? -0.771 25.125 6.598 1 88.25 18 TYR B N 1
ATOM 1370 C CA . TYR B 1 18 ? -1.872 25.656 5.801 1 88.25 18 TYR B CA 1
ATOM 1371 C C . TYR B 1 18 ? -2.623 26.734 6.559 1 88.25 18 TYR B C 1
ATOM 1373 O O . TYR B 1 18 ? -3.053 27.734 5.965 1 88.25 18 TYR B O 1
ATOM 1381 N N . THR B 1 19 ? -2.768 26.609 7.797 1 86.25 19 THR B N 1
ATOM 1382 C CA . THR B 1 19 ? -3.598 27.516 8.586 1 86.25 19 THR B CA 1
ATOM 1383 C C . THR B 1 19 ? -2.746 28.594 9.25 1 86.25 19 THR B C 1
ATOM 1385 O O . THR B 1 19 ? -3.271 29.469 9.945 1 86.25 19 THR B O 1
ATOM 1388 N N . GLN B 1 20 ? -1.518 28.562 9.047 1 88.88 20 GLN B N 1
ATOM 1389 C CA . GLN B 1 20 ? -0.594 29.516 9.664 1 88.88 20 GLN B CA 1
ATOM 1390 C C . GLN B 1 20 ? -0.805 30.922 9.117 1 88.88 20 GLN B C 1
ATOM 1392 O O . GLN B 1 20 ? -1.052 31.094 7.922 1 88.88 20 GLN B O 1
ATOM 1397 N N . LYS B 1 21 ? -0.616 31.844 10.039 1 88.19 21 LYS B N 1
ATOM 1398 C CA . LYS B 1 21 ? -0.646 33.25 9.633 1 88.19 21 LYS B CA 1
ATOM 1399 C C . LYS B 1 21 ? 0.292 33.5 8.461 1 88.19 21 LYS B C 1
ATOM 1401 O O . LYS B 1 21 ? 1.42 33 8.438 1 88.19 21 LYS B O 1
ATOM 1406 N N . VAL B 1 22 ? -0.19 34.312 7.539 1 83.38 22 VAL B N 1
ATOM 1407 C CA . VAL B 1 22 ? 0.539 34.594 6.305 1 83.38 22 VAL B CA 1
ATOM 1408 C C . VAL B 1 22 ? 1.896 35.188 6.629 1 83.38 22 VAL B C 1
ATOM 1410 O O . VAL B 1 22 ? 2 36.062 7.508 1 83.38 22 VAL B O 1
ATOM 1413 N N . ASP B 1 23 ? 2.953 34.719 6.035 1 83.31 23 ASP B N 1
ATOM 1414 C CA . ASP B 1 23 ? 4.305 35.281 6.07 1 83.31 23 ASP B CA 1
ATOM 1415 C C . ASP B 1 23 ? 4.969 35.031 7.422 1 83.31 23 ASP B C 1
ATOM 1417 O O . ASP B 1 23 ? 5.945 35.688 7.77 1 83.31 23 ASP B O 1
ATOM 1421 N N . VAL B 1 24 ? 4.375 34.312 8.273 1 91.31 24 VAL B N 1
ATOM 1422 C CA . VAL B 1 24 ? 5.004 33.906 9.531 1 91.31 24 VAL B CA 1
ATOM 1423 C C . VAL B 1 24 ? 5.371 32.438 9.484 1 91.31 24 VAL B C 1
ATOM 1425 O O . VAL B 1 24 ? 4.492 31.562 9.477 1 91.31 24 VAL B O 1
ATOM 1428 N N . PRO B 1 25 ? 6.578 32.156 9.492 1 96.06 25 PRO B N 1
ATOM 1429 C CA . PRO B 1 25 ? 6.969 30.75 9.531 1 96.06 25 PRO B CA 1
ATOM 1430 C C . PRO B 1 25 ? 6.629 30.078 10.859 1 96.06 25 P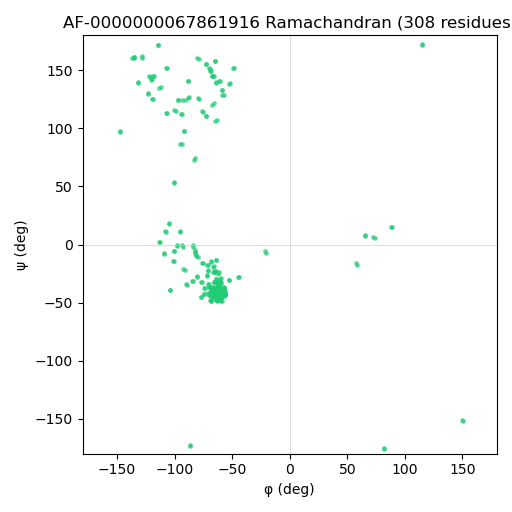RO B C 1
ATOM 1432 O O . PRO B 1 25 ? 6.57 30.75 11.898 1 96.06 25 PRO B O 1
ATOM 1435 N N . ILE B 1 26 ? 6.34 28.781 10.844 1 95.94 26 ILE B N 1
ATOM 1436 C CA . ILE B 1 26 ? 6.195 28 12.078 1 95.94 26 ILE B CA 1
ATOM 1437 C C . ILE B 1 26 ? 7.555 27.453 12.508 1 95.94 26 ILE B C 1
ATOM 1439 O O . ILE B 1 26 ? 8.266 26.828 11.711 1 95.94 26 ILE B O 1
ATOM 1443 N N . SER B 1 27 ? 7.941 27.719 13.719 1 95.94 27 SER B N 1
ATOM 1444 C CA . SER B 1 27 ? 9.234 27.266 14.219 1 95.94 27 SER B CA 1
ATOM 1445 C C . SER B 1 27 ? 9.266 25.75 14.391 1 95.94 27 SER B C 1
ATOM 1447 O O . SER B 1 27 ? 8.234 25.141 14.641 1 95.94 27 SER B O 1
ATOM 1449 N N . SER B 1 28 ? 10.492 25.172 14.25 1 94.31 28 SER B N 1
ATOM 1450 C CA . SER B 1 28 ? 10.656 23.75 14.523 1 94.31 28 SER B CA 1
ATOM 1451 C C . SER B 1 28 ? 10.273 23.422 15.961 1 94.31 28 SER B C 1
ATOM 1453 O O . SER B 1 28 ? 9.719 22.344 16.234 1 94.31 28 SER B O 1
ATOM 1455 N N . VAL B 1 29 ? 10.5 24.359 16.859 1 92.94 29 VAL B N 1
ATOM 1456 C CA . VAL B 1 29 ? 10.18 24.172 18.266 1 92.94 29 VAL B CA 1
ATOM 1457 C C . VAL B 1 29 ? 8.68 23.984 18.438 1 92.94 29 VAL B C 1
ATOM 1459 O O . VAL B 1 29 ? 8.227 23.078 19.141 1 92.94 29 VAL B O 1
ATOM 1462 N N . THR B 1 30 ? 7.934 24.875 17.781 1 93.75 30 THR B N 1
ATOM 1463 C CA . THR B 1 30 ? 6.477 24.797 17.844 1 93.75 30 THR B CA 1
ATOM 1464 C C . THR B 1 30 ? 5.977 23.469 17.281 1 93.75 30 THR B C 1
ATOM 1466 O O . THR B 1 30 ? 5.125 22.812 17.875 1 93.75 30 THR B O 1
ATOM 1469 N N . ILE B 1 31 ? 6.488 23.047 16.156 1 95 31 ILE B N 1
ATOM 1470 C CA . ILE B 1 31 ? 6.078 21.797 15.508 1 95 31 ILE B CA 1
ATOM 1471 C C . ILE B 1 31 ? 6.395 20.609 16.406 1 95 31 ILE B C 1
ATOM 1473 O O . ILE B 1 31 ? 5.547 19.75 16.641 1 95 31 ILE B O 1
ATOM 1477 N N . HIS B 1 32 ? 7.605 20.641 17.031 1 93.88 32 HIS B N 1
ATOM 1478 C CA . HIS B 1 32 ? 8.008 19.578 17.938 1 93.88 32 HIS B CA 1
ATOM 1479 C C . HIS B 1 32 ? 7.098 19.516 19.156 1 93.88 32 HIS B C 1
ATOM 1481 O O . HIS B 1 32 ? 6.75 18.422 19.625 1 93.88 32 HIS B O 1
ATOM 1487 N N . HIS B 1 33 ? 6.777 20.672 19.625 1 92.25 33 HIS B N 1
ATOM 1488 C CA . HIS B 1 33 ? 5.934 20.766 20.812 1 92.25 33 HIS B CA 1
ATOM 1489 C C . HIS B 1 33 ? 4.535 20.219 20.531 1 92.25 33 HIS B C 1
ATOM 1491 O O . HIS B 1 33 ? 3.969 19.5 21.359 1 92.25 33 HIS B O 1
ATOM 1497 N N . ARG B 1 34 ? 4.051 20.578 19.375 1 89.81 34 ARG B N 1
ATOM 1498 C CA . ARG B 1 34 ? 2.699 20.156 19.031 1 89.81 34 ARG B CA 1
ATOM 1499 C C . ARG B 1 34 ? 2.65 18.656 18.75 1 89.81 34 ARG B C 1
ATOM 1501 O O . ARG B 1 34 ? 1.649 18 19.047 1 89.81 34 ARG B O 1
ATOM 1508 N N . LEU B 1 35 ? 3.697 18.141 18.203 1 92.88 35 LEU B N 1
ATOM 1509 C CA . LEU B 1 35 ? 3.793 16.719 17.891 1 92.88 35 LEU B CA 1
ATOM 1510 C C . LEU B 1 35 ? 4.609 15.984 18.953 1 92.88 35 LEU B C 1
ATOM 1512 O O . LEU B 1 35 ? 5.531 15.234 18.625 1 92.88 35 LEU B O 1
ATOM 1516 N N . ARG B 1 36 ? 4.289 16.109 20.094 1 85.19 36 ARG B N 1
ATOM 1517 C CA . ARG B 1 36 ? 5.105 15.719 21.25 1 85.19 36 ARG B CA 1
ATOM 1518 C C . ARG B 1 36 ? 5.184 14.203 21.375 1 85.19 36 ARG B C 1
ATOM 1520 O O . ARG B 1 36 ? 6.082 13.672 22.031 1 85.19 36 ARG B O 1
ATOM 1527 N N . ASP B 1 37 ? 4.348 13.508 20.766 1 85 37 ASP B N 1
ATOM 1528 C CA . ASP B 1 37 ? 4.344 12.055 20.859 1 85 37 ASP B CA 1
ATOM 1529 C C . ASP B 1 37 ? 5.34 11.438 19.875 1 85 37 ASP B C 1
ATOM 1531 O O . ASP B 1 37 ? 5.512 10.219 19.844 1 85 37 ASP B O 1
ATOM 1535 N N . SER B 1 38 ? 5.973 12.273 19.125 1 88.94 38 SER B N 1
ATOM 1536 C CA . SER B 1 38 ? 6.988 11.828 18.188 1 88.94 38 SER B CA 1
ATOM 1537 C C . SER B 1 38 ? 8.352 12.414 18.516 1 88.94 38 SER B C 1
ATOM 1539 O O . SER B 1 38 ? 8.445 13.555 18.984 1 88.94 38 SER B O 1
ATOM 1541 N N . SER B 1 39 ? 9.328 11.68 18.297 1 91.88 39 SER B N 1
ATOM 1542 C CA . SER B 1 39 ? 10.672 12.164 18.594 1 91.88 39 SER B CA 1
ATOM 1543 C C . SER B 1 39 ? 11.055 13.336 17.688 1 91.88 39 SER B C 1
ATOM 1545 O O . SER B 1 39 ? 10.703 13.344 16.5 1 91.88 39 SER B O 1
ATOM 1547 N N . PRO B 1 40 ? 11.805 14.266 18.25 1 93.5 40 PRO B N 1
ATOM 1548 C CA . PRO B 1 40 ? 12.258 15.398 17.453 1 93.5 40 PRO B CA 1
ATOM 1549 C C . PRO B 1 40 ? 13.055 14.969 16.219 1 93.5 40 PRO B C 1
ATOM 1551 O O . PRO B 1 40 ? 12.922 15.562 15.148 1 93.5 40 PRO B O 1
ATOM 1554 N N . SER B 1 41 ? 13.836 13.938 16.391 1 95.44 41 SER B N 1
ATOM 1555 C CA . SER B 1 41 ? 14.617 13.445 15.258 1 95.44 41 SER B CA 1
ATOM 1556 C C . SER B 1 41 ? 13.711 12.93 14.141 1 95.44 41 SER B C 1
ATOM 1558 O O . SER B 1 41 ? 13.984 13.148 12.961 1 95.44 41 SER B O 1
ATOM 1560 N N . TYR B 1 42 ? 12.695 12.289 14.516 1 95 42 TYR B N 1
ATOM 1561 C CA . TYR B 1 42 ? 11.742 11.758 13.547 1 95 42 TYR B CA 1
ATOM 1562 C C . TYR B 1 42 ? 11.031 12.891 12.812 1 95 42 TYR B C 1
ATOM 1564 O O . TYR B 1 42 ? 10.898 12.852 11.586 1 95 42 TYR B O 1
ATOM 1572 N N . ILE B 1 43 ? 10.602 13.891 13.539 1 95.94 43 ILE B N 1
ATOM 1573 C CA . ILE B 1 43 ? 9.906 15.039 12.961 1 95.94 43 ILE B CA 1
ATOM 1574 C C . ILE B 1 43 ? 10.852 15.781 12.008 1 95.94 43 ILE B C 1
ATOM 1576 O O . ILE B 1 43 ? 10.445 16.188 10.914 1 95.94 43 ILE B O 1
ATOM 1580 N N . SER B 1 44 ? 12.078 15.898 12.422 1 96.44 44 SER B N 1
ATOM 1581 C CA . SER B 1 44 ? 13.055 16.578 11.586 1 96.44 44 SER B CA 1
ATOM 1582 C C . SER B 1 44 ? 13.258 15.859 10.258 1 96.44 44 SER B C 1
ATOM 1584 O O . SER B 1 44 ? 13.43 16.5 9.219 1 96.44 44 SER B O 1
ATOM 1586 N N . LYS B 1 45 ? 13.219 14.57 10.273 1 96.81 45 LYS B N 1
ATOM 1587 C CA . LYS B 1 45 ? 13.336 13.781 9.055 1 96.81 45 LYS B CA 1
ATOM 1588 C C . LYS B 1 45 ? 12.156 14.031 8.117 1 96.81 45 LYS B C 1
ATOM 1590 O O . LYS B 1 45 ? 12.328 14.164 6.906 1 96.81 45 LYS B O 1
ATOM 1595 N N . ILE B 1 46 ? 11 14.039 8.672 1 97 46 ILE B N 1
ATOM 1596 C CA . ILE B 1 46 ? 9.789 14.305 7.902 1 97 46 ILE B CA 1
ATOM 1597 C C . ILE B 1 46 ? 9.859 15.695 7.285 1 97 46 ILE B C 1
ATOM 1599 O O . ILE B 1 46 ? 9.578 15.867 6.094 1 97 46 ILE B O 1
ATOM 1603 N N . LEU B 1 47 ? 10.258 16.688 8.141 1 97.62 47 LEU B N 1
ATOM 1604 C CA . LEU B 1 47 ? 10.359 18.062 7.664 1 97.62 47 LEU B CA 1
ATOM 1605 C C . LEU B 1 47 ? 11.367 18.156 6.52 1 97.62 47 LEU B C 1
ATOM 1607 O O . LEU B 1 47 ? 11.117 18.859 5.535 1 97.62 47 LEU B O 1
ATOM 1611 N N . ARG B 1 48 ? 12.43 17.484 6.629 1 97.81 48 ARG B N 1
ATOM 1612 C CA . ARG B 1 48 ? 13.438 17.484 5.57 1 97.81 48 ARG B CA 1
ATOM 1613 C C . ARG B 1 48 ? 12.867 16.922 4.273 1 97.81 48 ARG B C 1
ATOM 1615 O O . ARG B 1 48 ? 13.094 17.484 3.197 1 97.81 48 ARG B O 1
ATOM 1622 N N . LYS B 1 49 ? 12.148 15.836 4.355 1 97.94 49 LYS B N 1
ATOM 1623 C CA . LYS B 1 49 ? 11.531 15.242 3.172 1 97.94 49 LYS B CA 1
ATOM 1624 C C . LYS B 1 49 ? 10.57 16.219 2.502 1 97.94 49 LYS B C 1
ATOM 1626 O O . LYS B 1 49 ? 10.531 16.312 1.273 1 97.94 49 LYS B O 1
ATOM 1631 N N . LEU B 1 50 ? 9.828 16.891 3.299 1 97.94 50 LEU B N 1
ATOM 1632 C CA . LEU B 1 50 ? 8.867 17.859 2.775 1 97.94 50 LEU B CA 1
ATOM 1633 C C . LEU B 1 50 ? 9.578 19.031 2.105 1 97.94 50 LEU B C 1
ATOM 1635 O O . LEU B 1 50 ? 9.109 19.547 1.084 1 97.94 50 LEU B O 1
ATOM 1639 N N . VAL B 1 51 ? 10.703 19.438 2.666 1 98.19 51 VAL B N 1
ATOM 1640 C CA . VAL B 1 51 ? 11.492 20.516 2.084 1 98.19 51 VAL B CA 1
ATOM 1641 C C . VAL B 1 51 ? 12.102 20.062 0.761 1 98.19 51 VAL B C 1
ATOM 1643 O O . VAL B 1 51 ? 11.984 20.75 -0.255 1 98.19 51 VAL B O 1
ATOM 1646 N N . VAL B 1 52 ? 12.711 18.906 0.756 1 97.94 52 VAL B N 1
ATOM 1647 C CA . VAL B 1 52 ? 13.391 18.375 -0.422 1 97.94 52 VAL B CA 1
ATOM 1648 C C . VAL B 1 52 ? 12.383 18.156 -1.548 1 97.94 52 VAL B C 1
ATOM 1650 O O . VAL B 1 52 ? 12.695 18.375 -2.721 1 97.94 52 VAL B O 1
ATOM 1653 N N . SER B 1 53 ? 11.156 17.781 -1.218 1 97.19 53 SER B N 1
ATOM 1654 C CA . SER B 1 53 ? 10.117 17.531 -2.207 1 97.19 53 SER B CA 1
ATOM 1655 C C . SER B 1 53 ? 9.562 18.828 -2.77 1 97.19 53 SER B C 1
ATOM 1657 O O . SER B 1 53 ? 8.789 18.828 -3.729 1 97.19 53 SER B O 1
ATOM 1659 N N . GLY B 1 54 ? 9.844 19.922 -2.076 1 97.25 54 GLY B N 1
ATOM 1660 C CA . GLY B 1 54 ? 9.383 21.234 -2.547 1 97.25 54 GLY B CA 1
ATOM 1661 C C . GLY B 1 54 ? 8 21.594 -2.047 1 97.25 54 GLY B C 1
ATOM 1662 O O . GLY B 1 54 ? 7.363 22.5 -2.57 1 97.25 54 GLY B O 1
ATOM 1663 N N . LEU B 1 55 ? 7.492 20.906 -1.052 1 97.31 55 LEU B N 1
ATOM 1664 C CA . LEU B 1 55 ? 6.164 21.188 -0.521 1 97.31 55 LEU B CA 1
ATOM 1665 C C . LEU B 1 55 ? 6.219 22.328 0.5 1 97.31 55 LEU B C 1
ATOM 1667 O O . LEU B 1 55 ? 5.254 23.078 0.651 1 97.31 55 LEU B O 1
ATOM 1671 N N . ILE B 1 56 ? 7.363 22.391 1.198 1 97.75 56 ILE B N 1
ATOM 1672 C CA . ILE B 1 56 ? 7.508 23.438 2.191 1 97.75 56 ILE B CA 1
ATOM 1673 C C . ILE B 1 56 ? 8.891 24.078 2.066 1 97.75 56 ILE B C 1
ATOM 1675 O O . ILE B 1 56 ? 9.789 23.516 1.453 1 97.75 56 ILE B O 1
ATOM 1679 N N . ASN B 1 57 ? 9.039 25.25 2.6 1 97.25 57 ASN B N 1
ATOM 1680 C CA . ASN B 1 57 ? 10.305 25.969 2.701 1 97.25 57 ASN B CA 1
ATOM 1681 C C . ASN B 1 57 ? 10.828 25.969 4.133 1 97.25 57 ASN B C 1
ATOM 1683 O O . ASN B 1 57 ? 10.055 25.922 5.086 1 97.25 57 ASN B O 1
ATOM 1687 N N . SER B 1 58 ? 12.102 26.047 4.219 1 97 58 SER B N 1
ATOM 1688 C CA . SER B 1 58 ? 12.758 26.188 5.516 1 97 58 SER B CA 1
ATOM 1689 C C . SER B 1 58 ? 13.641 27.438 5.547 1 97 58 SER B C 1
ATOM 1691 O O . SER B 1 58 ? 14.375 27.703 4.594 1 97 58 SER B O 1
ATOM 1693 N N . VAL B 1 59 ? 13.5 28.219 6.508 1 93.69 59 VAL B N 1
ATOM 1694 C CA . VAL B 1 59 ? 14.336 29.391 6.742 1 93.69 59 VAL B CA 1
ATOM 1695 C C . VAL B 1 59 ? 15.062 29.25 8.078 1 93.69 59 VAL B C 1
ATOM 1697 O O . VAL B 1 59 ? 14.445 28.953 9.102 1 93.69 59 VAL B O 1
ATOM 1700 N N . SER B 1 60 ? 16.359 29.359 8.023 1 91.25 60 SER B N 1
ATOM 1701 C CA . SER B 1 60 ? 17.156 29.266 9.234 1 91.25 60 SER B CA 1
ATOM 1702 C C . SER B 1 60 ? 17.125 30.562 10.031 1 91.25 60 SER B C 1
ATOM 1704 O O . SER B 1 60 ? 16.828 31.625 9.492 1 91.25 60 SER B O 1
ATOM 1706 N N . GLY B 1 61 ? 17.453 30.5 11.375 1 86.38 61 GLY B N 1
ATOM 1707 C CA . GLY B 1 61 ? 17.578 31.688 12.219 1 86.38 61 GLY B CA 1
ATOM 1708 C C . GLY B 1 61 ? 16.531 31.734 13.32 1 86.38 61 GLY B C 1
ATOM 1709 O O . GLY B 1 61 ? 15.57 30.969 13.305 1 86.38 61 GLY B O 1
ATOM 1710 N N . ASN B 1 62 ? 16.594 32.656 14.273 1 84.44 62 ASN B N 1
ATOM 1711 C CA . ASN B 1 62 ? 15.727 32.812 15.43 1 84.44 62 ASN B CA 1
ATOM 1712 C C . ASN B 1 62 ? 14.281 33.062 15.016 1 84.44 62 ASN B C 1
ATOM 1714 O O . ASN B 1 62 ? 13.344 32.625 15.695 1 84.44 62 ASN B O 1
ATOM 1718 N N . ASN B 1 63 ? 14.078 33.75 13.867 1 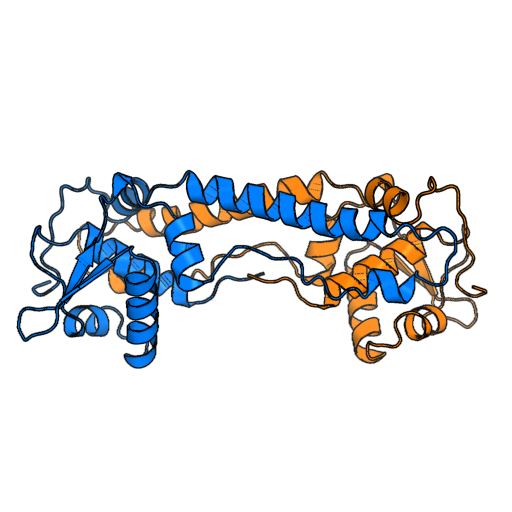85.81 63 ASN B N 1
ATOM 1719 C CA . ASN B 1 63 ? 12.727 34 13.367 1 85.81 63 ASN B CA 1
ATOM 1720 C C . ASN B 1 63 ? 12.398 33.094 12.18 1 85.81 63 ASN B C 1
ATOM 1722 O O . ASN B 1 63 ? 11.492 33.375 11.398 1 85.81 63 ASN B O 1
ATOM 1726 N N . GLY B 1 64 ? 13.211 32.062 12.117 1 93.12 64 GLY B N 1
ATOM 1727 C CA . GLY B 1 64 ? 13.016 31.156 11 1 93.12 64 GLY B CA 1
ATOM 1728 C C . GLY B 1 64 ? 11.984 30.078 11.289 1 93.12 64 GLY B C 1
ATOM 1729 O O . GLY B 1 64 ? 11.156 30.234 12.195 1 93.12 64 GLY B O 1
ATOM 1730 N N . GLY B 1 65 ? 11.875 29.094 10.328 1 96.94 65 GLY B N 1
ATOM 1731 C CA . GLY B 1 65 ? 10.898 28.016 10.398 1 96.94 65 GLY B CA 1
ATOM 1732 C C . GLY B 1 65 ? 10.445 27.531 9.039 1 96.94 65 GLY B C 1
ATOM 1733 O O . GLY B 1 65 ? 11.242 27.484 8.094 1 96.94 65 GLY B O 1
ATOM 1734 N N . PHE B 1 66 ? 9.258 27.078 9.086 1 97.56 66 PHE B N 1
ATOM 1735 C CA . PHE B 1 66 ? 8.75 26.422 7.891 1 97.56 66 PHE B CA 1
ATOM 1736 C C . PHE B 1 66 ? 7.504 27.125 7.371 1 97.56 66 PHE B C 1
ATOM 1738 O O . PHE B 1 66 ? 6.703 27.641 8.156 1 97.56 66 PHE B O 1
ATOM 1745 N N . THR B 1 67 ? 7.402 27.219 6.09 1 95.62 67 THR B N 1
ATOM 1746 C CA . THR B 1 67 ? 6.227 27.734 5.398 1 95.62 67 THR B CA 1
ATOM 1747 C C . THR B 1 67 ? 5.859 26.844 4.215 1 95.62 67 THR B C 1
ATOM 1749 O O . THR B 1 67 ? 6.672 26.047 3.76 1 95.62 67 THR B O 1
ATOM 1752 N N . LEU B 1 68 ? 4.613 26.969 3.74 1 94.75 68 LEU B N 1
ATOM 1753 C CA . LEU B 1 68 ? 4.262 26.297 2.496 1 94.75 68 LEU B CA 1
ATOM 1754 C C . LEU B 1 68 ? 5.055 26.859 1.325 1 94.75 68 LEU B C 1
ATOM 1756 O O . LEU B 1 68 ? 5.25 28.078 1.231 1 94.75 68 LEU B O 1
ATOM 1760 N N . ALA B 1 69 ? 5.492 25.984 0.463 1 95 69 ALA B N 1
ATOM 1761 C CA . ALA B 1 69 ? 6.281 26.406 -0.688 1 95 69 ALA B CA 1
ATOM 1762 C C . ALA B 1 69 ? 5.391 26.688 -1.895 1 95 69 ALA B C 1
ATOM 1764 O O . ALA B 1 69 ? 5.82 27.312 -2.859 1 95 69 ALA B O 1
ATOM 1765 N N . LYS B 1 70 ? 4.195 26.109 -1.907 1 90.81 70 LYS B N 1
ATOM 1766 C CA . LYS B 1 70 ? 3.229 26.219 -2.994 1 90.81 70 LYS B CA 1
ATOM 1767 C C . LYS B 1 70 ? 1.859 26.641 -2.467 1 90.81 70 LYS B C 1
ATOM 1769 O O . LYS B 1 70 ? 1.59 26.547 -1.27 1 90.81 70 LYS B O 1
ATOM 1774 N N . ASP B 1 71 ? 1.076 27.141 -3.377 1 87.81 71 ASP B N 1
ATOM 1775 C CA . ASP B 1 71 ? -0.323 27.375 -3.041 1 87.81 71 ASP B CA 1
ATOM 1776 C C . ASP B 1 71 ? -1.007 26.109 -2.566 1 87.81 71 ASP B C 1
ATOM 1778 O O . ASP B 1 71 ? -0.87 25.047 -3.193 1 87.81 71 ASP B O 1
ATOM 1782 N N . PRO B 1 72 ? -1.637 26.219 -1.429 1 81.44 72 PRO B N 1
ATOM 1783 C CA . PRO B 1 72 ? -2.309 25.031 -0.906 1 81.44 72 PRO B CA 1
ATOM 1784 C C . PRO B 1 72 ? -3.252 24.391 -1.922 1 81.44 72 PRO B C 1
ATOM 1786 O O . PRO B 1 72 ? -3.463 23.172 -1.895 1 81.44 72 PRO B O 1
ATOM 1789 N N . GLU B 1 73 ? -3.834 25.156 -2.801 1 86.81 73 GLU B N 1
ATOM 1790 C CA . GLU B 1 73 ? -4.754 24.656 -3.814 1 86.81 73 GLU B CA 1
ATOM 1791 C C . GLU B 1 73 ? -4.027 23.797 -4.84 1 86.81 73 GLU B C 1
ATOM 1793 O O . GLU B 1 73 ? -4.656 23.031 -5.582 1 86.81 73 GLU B O 1
ATOM 1798 N N . GLU B 1 74 ? -2.723 23.891 -4.832 1 92.88 74 GLU B N 1
ATOM 1799 C CA . GLU B 1 74 ? -1.915 23.141 -5.789 1 92.88 74 GLU B CA 1
ATOM 1800 C C . GLU B 1 74 ? -1.33 21.891 -5.156 1 92.88 74 GLU B C 1
ATOM 1802 O O . GLU B 1 74 ? -0.671 21.094 -5.832 1 92.88 74 GLU B O 1
ATOM 1807 N N . ILE B 1 75 ? -1.514 21.719 -3.854 1 94.81 75 ILE B N 1
ATOM 1808 C CA . ILE B 1 75 ? -0.982 20.562 -3.141 1 94.81 75 ILE B CA 1
ATOM 1809 C C . ILE B 1 75 ? -2.066 19.5 -3.004 1 94.81 75 ILE B C 1
ATOM 1811 O O . ILE B 1 75 ? -3.182 19.781 -2.562 1 94.81 75 ILE B O 1
ATOM 1815 N N . ASN B 1 76 ? -1.783 18.312 -3.477 1 96 76 ASN B N 1
ATOM 1816 C CA . ASN B 1 76 ? -2.713 17.203 -3.328 1 96 76 ASN B CA 1
ATOM 1817 C C . ASN B 1 76 ? -2.133 16.109 -2.439 1 96 76 ASN B C 1
ATOM 1819 O O . ASN B 1 76 ? -0.968 16.172 -2.045 1 96 76 ASN B O 1
ATOM 1823 N N . LEU B 1 77 ? -2.938 15.141 -2.1 1 95.56 77 LEU B N 1
ATOM 1824 C CA . LEU B 1 77 ? -2.527 14.086 -1.178 1 95.56 77 LEU B CA 1
ATOM 1825 C C . LEU B 1 77 ? -1.418 13.234 -1.786 1 95.56 77 LEU B C 1
ATOM 1827 O O . LEU B 1 77 ? -0.546 12.734 -1.068 1 95.56 77 LEU B O 1
ATOM 1831 N N . LEU B 1 78 ? -1.461 13.094 -3.121 1 97.38 78 LEU B N 1
ATOM 1832 C CA . LEU B 1 78 ? -0.415 12.305 -3.766 1 97.38 78 LEU B CA 1
ATOM 1833 C C . LEU B 1 78 ? 0.952 12.945 -3.561 1 97.38 78 LEU B C 1
ATOM 1835 O O . LEU B 1 78 ? 1.926 12.258 -3.246 1 97.38 78 LEU B O 1
ATOM 1839 N N . ASP B 1 79 ? 0.999 14.266 -3.691 1 96.88 79 ASP B N 1
ATOM 1840 C CA . ASP B 1 79 ? 2.242 15 -3.463 1 96.88 79 ASP B CA 1
ATOM 1841 C C . ASP B 1 79 ? 2.797 14.719 -2.068 1 96.88 79 ASP B C 1
ATOM 1843 O O . ASP B 1 79 ? 3.994 14.477 -1.907 1 96.88 79 ASP B O 1
ATOM 1847 N N . ILE B 1 80 ? 1.922 14.734 -1.152 1 96.19 80 ILE B N 1
ATOM 1848 C CA . ILE B 1 80 ? 2.307 14.57 0.246 1 96.19 80 ILE B CA 1
ATOM 1849 C C . ILE B 1 80 ? 2.785 13.141 0.488 1 96.19 80 ILE B C 1
ATOM 1851 O O . ILE B 1 80 ? 3.844 12.93 1.084 1 96.19 80 ILE B O 1
ATOM 1855 N N . VAL B 1 81 ? 2.02 12.195 0.009 1 96.44 81 VAL B N 1
ATOM 1856 C CA . VAL B 1 81 ? 2.367 10.789 0.196 1 96.44 81 VAL B CA 1
ATOM 1857 C C . VAL B 1 81 ? 3.711 10.5 -0.463 1 96.44 81 VAL B C 1
ATOM 1859 O O . VAL B 1 81 ? 4.594 9.898 0.152 1 96.44 81 VAL B O 1
ATOM 1862 N N . GLU B 1 82 ? 3.945 10.953 -1.675 1 96.75 82 GLU B N 1
ATOM 1863 C CA . GLU B 1 82 ? 5.172 10.641 -2.402 1 96.75 82 GLU B CA 1
ATOM 1864 C C . GLU B 1 82 ? 6.367 11.375 -1.807 1 96.75 82 GLU B C 1
ATOM 1866 O O . GLU B 1 82 ? 7.5 10.891 -1.879 1 96.75 82 GLU B O 1
ATOM 1871 N N . ALA B 1 83 ? 6.094 12.508 -1.189 1 96.62 83 ALA B N 1
ATOM 1872 C CA . ALA B 1 83 ? 7.172 13.242 -0.532 1 96.62 83 ALA B CA 1
ATOM 1873 C C . ALA B 1 83 ? 7.754 12.438 0.629 1 96.62 83 ALA B C 1
ATOM 1875 O O . ALA B 1 83 ? 8.953 12.5 0.894 1 96.62 83 ALA B O 1
ATOM 1876 N N . VAL B 1 84 ? 6.957 11.68 1.248 1 95.12 84 VAL B N 1
ATOM 1877 C CA . VAL B 1 84 ? 7.383 11.008 2.473 1 95.12 84 VAL B CA 1
ATOM 1878 C C . VAL B 1 84 ? 7.664 9.539 2.184 1 95.12 84 VAL B C 1
ATOM 1880 O O . VAL B 1 84 ? 8.625 8.969 2.703 1 95.12 84 VAL B O 1
ATOM 1883 N N . GLU B 1 85 ? 6.785 8.938 1.312 1 94.25 85 GLU B N 1
ATOM 1884 C CA . GLU B 1 85 ? 6.852 7.496 1.094 1 94.25 85 GLU B CA 1
ATOM 1885 C C . GLU B 1 85 ? 7.582 7.168 -0.206 1 94.25 85 GLU B C 1
ATOM 1887 O O . GLU B 1 85 ? 8 6.027 -0.419 1 94.25 85 GLU B O 1
ATOM 1892 N N . GLY B 1 86 ? 7.785 8.109 -1.064 1 94.06 86 GLY B N 1
ATOM 1893 C CA . GLY B 1 86 ? 8.25 7.824 -2.412 1 94.06 86 GLY B CA 1
ATOM 1894 C C . GLY B 1 86 ? 7.137 7.41 -3.355 1 94.06 86 GLY B C 1
ATOM 1895 O O . GLY B 1 86 ? 5.961 7.457 -2.992 1 94.06 86 GLY B O 1
ATOM 1896 N N . LYS B 1 87 ? 7.523 7.055 -4.586 1 93.88 87 LYS B N 1
ATOM 1897 C CA . LYS B 1 87 ? 6.547 6.66 -5.598 1 93.88 87 LYS B CA 1
ATOM 1898 C C . LYS B 1 87 ? 5.75 5.441 -5.152 1 93.88 87 LYS B C 1
ATOM 1900 O O . LYS B 1 87 ? 6.301 4.516 -4.555 1 93.88 87 LYS B O 1
ATOM 1905 N N . ILE B 1 88 ? 4.484 5.5 -5.469 1 94.56 88 ILE B N 1
ATOM 1906 C CA . ILE B 1 88 ? 3.607 4.383 -5.137 1 94.56 88 ILE B CA 1
ATOM 1907 C C . ILE B 1 88 ? 3.912 3.201 -6.055 1 94.56 88 ILE B C 1
ATOM 1909 O O . ILE B 1 88 ? 3.711 3.283 -7.27 1 94.56 88 ILE B O 1
ATOM 1913 N N . ASP B 1 89 ? 4.457 2.174 -5.555 1 93.88 89 ASP B N 1
ATOM 1914 C CA . ASP B 1 89 ? 4.824 0.917 -6.199 1 93.88 89 ASP B CA 1
ATOM 1915 C C . ASP B 1 89 ? 4.684 -0.257 -5.234 1 93.88 89 ASP B C 1
ATOM 1917 O O . ASP B 1 89 ? 5.605 -0.553 -4.473 1 93.88 89 ASP B O 1
ATOM 1921 N N . THR B 1 90 ? 3.539 -0.906 -5.371 1 93.62 90 THR B N 1
ATOM 1922 C CA . THR B 1 90 ? 3.18 -1.813 -4.285 1 93.62 90 THR B CA 1
ATOM 1923 C C . THR B 1 90 ? 3.727 -3.213 -4.551 1 93.62 90 THR B C 1
ATOM 1925 O O . THR B 1 90 ? 4.035 -3.951 -3.611 1 93.62 90 THR B O 1
ATOM 1928 N N . TYR B 1 91 ? 3.795 -3.674 -5.812 1 91.81 91 TYR B N 1
ATOM 1929 C CA . TYR B 1 91 ? 4.137 -5.055 -6.129 1 91.81 91 TYR B CA 1
ATOM 1930 C C . TYR B 1 91 ? 5.645 -5.277 -6.055 1 91.81 91 TYR B C 1
ATOM 1932 O O . TYR B 1 91 ? 6.414 -4.566 -6.703 1 91.81 91 TYR B O 1
ATOM 1940 N N . PRO B 1 92 ? 6.082 -6.297 -5.25 1 84.44 92 PRO B N 1
ATOM 1941 C CA . PRO B 1 92 ? 7.512 -6.59 -5.129 1 84.44 92 PRO B CA 1
ATOM 1942 C C . PRO B 1 92 ? 8.031 -7.465 -6.266 1 84.44 92 PRO B C 1
ATOM 1944 O O . PRO B 1 92 ? 8.227 -8.672 -6.082 1 84.44 92 PRO B O 1
ATOM 1947 N N . ASP B 1 93 ? 8.148 -6.938 -7.367 1 77.62 93 ASP B N 1
ATOM 1948 C CA . ASP B 1 93 ? 8.594 -7.781 -8.477 1 77.62 93 ASP B CA 1
ATOM 1949 C C . ASP B 1 93 ? 10 -8.312 -8.227 1 77.62 93 ASP B C 1
ATOM 1951 O O . ASP B 1 93 ? 10.953 -7.543 -8.102 1 77.62 93 ASP B O 1
ATOM 1955 N N . SER B 1 94 ? 10.148 -9.617 -7.902 1 76.88 94 SER B N 1
ATOM 1956 C CA . SER B 1 94 ? 11.453 -10.219 -7.637 1 76.88 94 SER B CA 1
ATOM 1957 C C . SER B 1 94 ? 11.875 -11.148 -8.766 1 76.88 94 SER B C 1
ATOM 1959 O O . SER B 1 94 ? 12.836 -11.906 -8.633 1 76.88 94 SER B O 1
ATOM 1961 N N . ASP B 1 95 ? 11.289 -11.219 -9.906 1 78.75 95 ASP B N 1
ATOM 1962 C CA . ASP B 1 95 ? 11.578 -12.078 -11.047 1 78.75 95 ASP B CA 1
ATOM 1963 C C . ASP B 1 95 ? 11.336 -13.547 -10.695 1 78.75 95 ASP B C 1
ATOM 1965 O O . ASP B 1 95 ? 11.789 -14.445 -11.414 1 78.75 95 ASP B O 1
ATOM 1969 N N . LEU B 1 96 ? 10.812 -13.867 -9.633 1 82.88 96 LEU B N 1
ATOM 1970 C CA . LEU B 1 96 ? 10.57 -15.234 -9.188 1 82.88 96 LEU B CA 1
ATOM 1971 C C . LEU B 1 96 ? 9.695 -15.984 -10.188 1 82.88 96 LEU B C 1
ATOM 1973 O O . LEU B 1 96 ? 9.945 -17.156 -10.484 1 82.88 96 LEU B O 1
ATOM 1977 N N . ILE B 1 97 ? 8.711 -15.367 -10.633 1 80.81 97 ILE B N 1
ATOM 1978 C CA . ILE B 1 97 ? 7.797 -16 -11.578 1 80.81 97 ILE B CA 1
ATOM 1979 C C . ILE B 1 97 ? 8.578 -16.5 -12.797 1 80.81 97 ILE B C 1
ATOM 1981 O O . ILE B 1 97 ? 8.344 -17.609 -13.266 1 80.81 97 ILE B O 1
ATOM 1985 N N . HIS B 1 98 ? 9.516 -15.688 -13.211 1 81.06 98 HIS B N 1
ATOM 1986 C CA . HIS B 1 98 ? 10.367 -16.109 -14.312 1 81.06 98 HIS B CA 1
ATOM 1987 C C . HIS B 1 98 ? 11.203 -17.328 -13.93 1 81.06 98 HIS B C 1
ATOM 1989 O O . HIS B 1 98 ? 11.289 -18.297 -14.695 1 81.06 98 HIS B O 1
ATOM 1995 N N . THR B 1 99 ? 11.766 -17.281 -12.844 1 83.38 99 THR B N 1
ATOM 1996 C CA . THR B 1 99 ? 12.648 -18.359 -12.398 1 83.38 99 THR B CA 1
ATOM 1997 C C . THR B 1 99 ? 11.867 -19.672 -12.258 1 83.38 99 THR B C 1
ATOM 1999 O O . THR B 1 99 ? 12.375 -20.734 -12.617 1 83.38 99 THR B O 1
ATOM 2002 N N . VAL B 1 100 ? 10.695 -19.594 -11.82 1 84.25 100 VAL B N 1
ATOM 2003 C CA . VAL B 1 100 ? 9.898 -20.781 -11.508 1 84.25 100 VAL B CA 1
ATOM 2004 C C . VAL B 1 100 ? 9.383 -21.406 -12.805 1 84.25 100 VAL B C 1
ATOM 2006 O O . VAL B 1 100 ? 9.312 -22.641 -12.914 1 84.25 100 VAL B O 1
ATOM 2009 N N . PHE B 1 101 ? 9.117 -20.609 -13.805 1 82 101 PHE B N 1
ATOM 2010 C CA . PHE B 1 101 ? 8.445 -21.141 -14.977 1 82 101 PHE B CA 1
ATOM 2011 C C . PHE B 1 101 ? 9.367 -21.109 -16.188 1 82 101 PHE B C 1
ATOM 2013 O O . PHE B 1 101 ? 8.969 -21.5 -17.297 1 82 101 PHE B O 1
ATOM 2020 N N . SER B 1 102 ? 10.586 -20.672 -16 1 77.69 102 SER B N 1
ATOM 2021 C CA . SER B 1 102 ? 11.508 -20.5 -17.125 1 77.69 102 SER B CA 1
ATOM 2022 C C . SER B 1 102 ? 11.758 -21.812 -17.844 1 77.69 102 SER B C 1
ATOM 2024 O O . SER B 1 102 ? 12.102 -21.828 -19.031 1 77.69 102 SER B O 1
ATOM 2026 N N . ASP B 1 103 ? 11.672 -22.891 -17.125 1 76.38 103 ASP B N 1
ATOM 2027 C CA . ASP B 1 103 ? 11.977 -24.188 -17.734 1 76.38 103 ASP B CA 1
ATOM 2028 C C . ASP B 1 103 ? 10.766 -24.719 -18.5 1 76.38 103 ASP B C 1
ATOM 2030 O O . ASP B 1 103 ? 10.859 -25.75 -19.188 1 76.38 103 ASP B O 1
ATOM 2034 N N . TYR B 1 104 ? 9.719 -24.016 -18.359 1 74.94 104 TYR B N 1
ATOM 2035 C CA . TYR B 1 104 ? 8.547 -24.438 -19.125 1 74.94 104 TYR B CA 1
ATOM 2036 C C . TYR B 1 104 ? 8.5 -23.766 -20.484 1 74.94 104 TYR B C 1
ATOM 2038 O O . TYR B 1 104 ? 8.625 -22.531 -20.578 1 74.94 104 TYR B O 1
ATOM 2046 N N . HIS B 1 105 ? 8.438 -24.516 -21.453 1 66.69 105 HIS B N 1
ATOM 2047 C CA . HIS B 1 105 ? 8.578 -24.047 -22.828 1 66.69 105 HIS B CA 1
ATOM 2048 C C . HIS B 1 105 ? 7.473 -23.062 -23.188 1 66.69 105 HIS B C 1
ATOM 2050 O O . HIS B 1 105 ? 7.656 -22.203 -24.047 1 66.69 105 HIS B O 1
ATOM 2056 N N . GLU B 1 106 ? 6.41 -23.219 -22.484 1 65.38 106 GLU B N 1
ATOM 2057 C CA . GLU B 1 106 ? 5.273 -22.391 -22.844 1 65.38 106 GLU B CA 1
ATOM 2058 C C . GLU B 1 106 ? 5.23 -21.109 -22.016 1 65.38 106 GLU B C 1
ATOM 2060 O O . GLU B 1 106 ? 4.34 -20.281 -22.188 1 65.38 106 GLU B O 1
ATOM 2065 N N . PHE B 1 107 ? 6.254 -21.062 -21.141 1 66.75 107 PHE B N 1
ATOM 2066 C CA . PHE B 1 107 ? 6.285 -19.875 -20.297 1 66.75 107 PHE B CA 1
ATOM 2067 C C . PHE B 1 107 ? 6.543 -18.625 -21.125 1 66.75 107 PHE B C 1
ATOM 2069 O O . PHE B 1 107 ? 7.488 -18.594 -21.922 1 66.75 107 PHE B O 1
ATOM 2076 N N . ALA B 1 108 ? 5.559 -17.719 -21 1 63.62 108 ALA B N 1
ATOM 2077 C CA . ALA B 1 108 ? 5.688 -16.453 -21.719 1 63.62 108 ALA B CA 1
ATOM 2078 C C . ALA B 1 108 ? 6.164 -15.352 -20.781 1 63.62 108 ALA B C 1
ATOM 2080 O O . ALA B 1 108 ? 5.539 -15.094 -19.75 1 63.62 108 ALA B O 1
ATOM 2081 N N . GLU B 1 109 ? 7.277 -14.844 -21.016 1 66.75 109 GLU B N 1
ATOM 2082 C CA . GLU B 1 109 ? 7.781 -13.672 -20.312 1 66.75 109 GLU B CA 1
ATOM 2083 C C . GLU B 1 109 ? 6.711 -12.594 -20.203 1 66.75 109 GLU B C 1
ATOM 2085 O O . GLU B 1 109 ? 6.672 -11.852 -19.219 1 66.75 109 GLU B O 1
ATOM 2090 N N . SER B 1 110 ? 5.875 -12.656 -21.156 1 66.19 110 SER B N 1
ATOM 2091 C CA . SER B 1 110 ? 4.793 -11.672 -21.203 1 66.19 110 SER B CA 1
ATOM 2092 C C . SER B 1 110 ? 3.861 -11.82 -20 1 66.19 110 SER B C 1
ATOM 2094 O O . SER B 1 110 ? 3.254 -10.844 -19.562 1 66.19 110 SER B O 1
ATOM 2096 N N . GLY B 1 111 ? 3.871 -12.992 -19.438 1 67.25 111 GLY B N 1
ATOM 2097 C CA . GLY B 1 111 ? 2.994 -13.227 -18.312 1 67.25 111 GLY B CA 1
ATOM 2098 C C . GLY B 1 111 ? 3.43 -12.477 -17.062 1 67.25 111 GLY B C 1
ATOM 2099 O O . GLY B 1 111 ? 2.598 -11.914 -16.344 1 67.25 111 GLY B O 1
ATOM 2100 N N . ILE B 1 112 ? 4.727 -12.484 -16.828 1 68.88 112 ILE B N 1
ATOM 2101 C CA . ILE B 1 112 ? 5.273 -11.727 -15.711 1 68.88 112 ILE B CA 1
ATOM 2102 C C . ILE B 1 112 ? 4.895 -10.25 -15.844 1 68.88 112 ILE B C 1
ATOM 2104 O O . ILE B 1 112 ? 4.496 -9.617 -14.867 1 68.88 112 ILE B O 1
ATOM 2108 N N . HIS B 1 113 ? 4.91 -9.859 -17.016 1 77.44 113 HIS B N 1
ATOM 2109 C CA . HIS B 1 113 ? 4.609 -8.461 -17.281 1 77.44 113 HIS B CA 1
ATOM 2110 C C . HIS B 1 113 ? 3.133 -8.156 -17.047 1 77.44 113 HIS B C 1
ATOM 2112 O O . HIS B 1 113 ? 2.777 -7.051 -16.641 1 77.44 113 HIS B O 1
ATOM 2118 N N . THR B 1 114 ? 2.404 -9.234 -17.141 1 82.75 114 THR B N 1
ATOM 2119 C CA . THR B 1 114 ? 0.967 -9.039 -16.984 1 82.75 114 THR B CA 1
ATOM 2120 C C . THR B 1 114 ? 0.615 -8.797 -15.523 1 82.75 114 THR B C 1
ATOM 2122 O O . THR B 1 114 ? -0.15 -7.879 -15.203 1 82.75 114 THR B O 1
ATOM 2125 N N . ILE B 1 115 ? 1.231 -9.578 -14.625 1 86.25 115 ILE B N 1
ATOM 2126 C CA . ILE B 1 115 ? 0.959 -9.422 -13.195 1 86.25 115 ILE B CA 1
ATOM 2127 C C . ILE B 1 115 ? 1.488 -8.078 -12.711 1 86.25 115 ILE B C 1
ATOM 2129 O O . ILE B 1 115 ? 0.776 -7.332 -12.031 1 86.25 115 ILE B O 1
ATOM 2133 N N . THR B 1 116 ? 2.693 -7.773 -13.133 1 88.75 116 THR B N 1
ATOM 2134 C CA . THR B 1 116 ? 3.303 -6.5 -12.758 1 88.75 116 THR B CA 1
ATOM 2135 C C . THR B 1 116 ? 2.465 -5.328 -13.266 1 88.75 116 THR B C 1
ATOM 2137 O O . THR B 1 116 ? 2.238 -4.363 -12.531 1 88.75 116 THR B O 1
ATOM 2140 N N . SER B 1 117 ? 1.978 -5.488 -14.461 1 91.56 117 SER B N 1
ATOM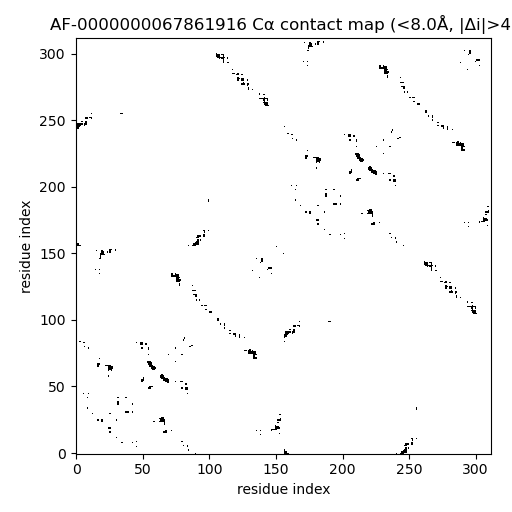 2141 C CA . SER B 1 117 ? 1.162 -4.434 -15.055 1 91.56 117 SER B CA 1
ATOM 2142 C C . SER B 1 117 ? -0.159 -4.27 -14.305 1 91.56 117 SER B C 1
ATOM 2144 O O . SER B 1 117 ? -0.651 -3.152 -14.141 1 91.56 117 SER B O 1
ATOM 2146 N N . ALA B 1 118 ? -0.717 -5.363 -13.891 1 92.56 118 ALA B N 1
ATOM 2147 C CA . ALA B 1 118 ? -1.974 -5.301 -13.148 1 92.56 118 ALA B CA 1
ATOM 2148 C C . ALA B 1 118 ? -1.808 -4.508 -11.852 1 92.56 118 ALA B C 1
ATOM 2150 O O . ALA B 1 118 ? -2.629 -3.643 -11.539 1 92.56 118 ALA B O 1
ATOM 2151 N N . PHE B 1 119 ? -0.738 -4.715 -11.164 1 93.81 119 PHE B N 1
ATOM 2152 C CA . PHE B 1 119 ? -0.509 -4.004 -9.906 1 93.81 119 PHE B CA 1
ATOM 2153 C C . PHE B 1 119 ? -0.132 -2.551 -10.172 1 93.81 119 PHE B C 1
ATOM 2155 O O . PHE B 1 119 ? -0.52 -1.657 -9.414 1 93.81 119 PHE B O 1
ATOM 2162 N N . ARG B 1 120 ? 0.638 -2.342 -11.219 1 95.06 120 ARG B N 1
ATOM 2163 C CA . ARG B 1 120 ? 0.958 -0.966 -11.586 1 95.06 120 ARG B CA 1
ATOM 2164 C C . ARG B 1 120 ? -0.307 -0.172 -11.898 1 95.06 120 ARG B C 1
ATOM 2166 O O . ARG B 1 120 ? -0.416 1 -11.523 1 95.06 120 ARG B O 1
ATOM 2173 N N . ASN B 1 121 ? -1.208 -0.824 -12.578 1 97.06 121 ASN B N 1
ATOM 2174 C CA . ASN B 1 121 ? -2.471 -0.162 -12.883 1 97.06 121 ASN B CA 1
ATOM 2175 C C . ASN B 1 121 ? -3.305 0.073 -11.625 1 97.06 121 ASN B C 1
ATOM 2177 O O . ASN B 1 121 ? -3.982 1.095 -11.508 1 97.06 121 ASN B O 1
ATOM 2181 N N . ALA B 1 122 ? -3.297 -0.884 -10.711 1 97.38 122 ALA B N 1
ATOM 2182 C CA . ALA B 1 122 ? -3.945 -0.661 -9.422 1 97.38 122 ALA B CA 1
ATOM 2183 C C . ALA B 1 122 ? -3.324 0.528 -8.695 1 97.38 122 ALA B C 1
ATOM 2185 O O . ALA B 1 122 ? -4.039 1.369 -8.141 1 97.38 122 ALA B O 1
ATOM 2186 N N . ASP B 1 123 ? -1.958 0.593 -8.719 1 97.38 123 ASP B N 1
ATOM 2187 C CA . ASP B 1 123 ? -1.237 1.72 -8.133 1 97.38 123 ASP B CA 1
ATOM 2188 C C . ASP B 1 123 ? -1.694 3.041 -8.75 1 97.38 123 ASP B C 1
ATOM 2190 O O . ASP B 1 123 ? -1.867 4.035 -8.039 1 97.38 123 ASP B O 1
ATOM 2194 N N . LYS B 1 124 ? -1.849 3.041 -10.062 1 98 124 LYS B N 1
ATOM 2195 C CA . LYS B 1 124 ? -2.275 4.246 -10.766 1 98 124 LYS B CA 1
ATOM 2196 C C . LYS B 1 124 ? -3.658 4.695 -10.297 1 98 124 LYS B C 1
ATOM 2198 O O . LYS B 1 124 ? -3.906 5.891 -10.133 1 98 124 LYS B O 1
ATOM 2203 N N . GLU B 1 125 ? -4.578 3.734 -10.086 1 98.19 125 GLU B N 1
ATOM 2204 C CA . GLU B 1 125 ? -5.91 4.078 -9.594 1 98.19 125 GLU B CA 1
ATOM 2205 C C . GLU B 1 125 ? -5.836 4.695 -8.195 1 98.19 125 GLU B C 1
ATOM 2207 O O . GLU B 1 125 ? -6.504 5.691 -7.918 1 98.19 125 GLU B O 1
ATOM 2212 N N . TYR B 1 126 ? -5.062 4.133 -7.363 1 97.94 126 TYR B N 1
ATOM 2213 C CA . TYR B 1 126 ? -4.82 4.656 -6.023 1 97.94 126 TYR B CA 1
ATOM 2214 C C . TYR B 1 126 ? -4.238 6.062 -6.09 1 97.94 126 TYR B C 1
ATOM 2216 O O . TYR B 1 126 ? -4.758 6.988 -5.457 1 97.94 126 TYR B O 1
ATOM 2224 N N . ALA B 1 127 ? -3.232 6.211 -6.914 1 97.88 127 ALA B N 1
ATOM 2225 C CA . ALA B 1 127 ? -2.533 7.484 -7.066 1 97.88 127 ALA B CA 1
ATOM 2226 C C . ALA B 1 127 ? -3.453 8.547 -7.66 1 97.88 127 ALA B C 1
ATOM 2228 O O . ALA B 1 127 ? -3.453 9.695 -7.215 1 97.88 127 ALA B O 1
ATOM 2229 N N . ASN B 1 128 ? -4.176 8.18 -8.648 1 98.19 128 ASN B N 1
ATOM 2230 C CA . ASN B 1 128 ? -5.086 9.109 -9.305 1 98.19 128 ASN B CA 1
ATOM 2231 C C . ASN B 1 128 ? -6.129 9.656 -8.328 1 98.19 128 ASN B C 1
ATOM 2233 O O . ASN B 1 128 ? -6.469 10.836 -8.375 1 98.19 128 ASN B O 1
ATOM 2237 N N . TYR B 1 129 ? -6.645 8.797 -7.48 1 98 129 TYR B N 1
ATOM 2238 C CA . TYR B 1 129 ? -7.609 9.266 -6.492 1 98 129 TYR B CA 1
ATOM 2239 C C . TYR B 1 129 ? -6.965 10.266 -5.539 1 98 129 TYR B C 1
ATOM 2241 O O . TYR B 1 129 ? -7.52 11.336 -5.289 1 98 129 TYR B O 1
ATOM 2249 N N . LEU B 1 130 ? -5.758 9.922 -5.012 1 97.19 130 LEU B N 1
ATOM 2250 C CA . LEU B 1 130 ? -5.059 10.82 -4.098 1 97.19 130 LEU B CA 1
ATOM 2251 C C . LEU B 1 130 ? -4.719 12.141 -4.781 1 97.19 130 LEU B C 1
ATOM 2253 O O . LEU B 1 130 ? -4.754 13.195 -4.152 1 97.19 130 LEU B O 1
ATOM 2257 N N . TYR B 1 131 ? -4.375 12.047 -6.047 1 97.31 131 TYR B N 1
ATOM 2258 C CA . TYR B 1 131 ? -4.074 13.234 -6.844 1 97.31 131 TYR B CA 1
ATOM 2259 C C . TYR B 1 131 ? -5.281 14.164 -6.91 1 97.31 131 TYR B C 1
ATOM 2261 O O . TYR B 1 131 ? -5.129 15.391 -6.891 1 97.31 131 TYR B O 1
ATOM 2269 N N . SER B 1 132 ? -6.414 13.625 -6.906 1 96.88 132 SER B N 1
ATOM 2270 C CA . SER B 1 132 ? -7.637 14.406 -7.047 1 96.88 132 SER B CA 1
ATOM 2271 C C . SER B 1 132 ? -8.055 15.031 -5.719 1 96.88 132 SER B C 1
ATOM 2273 O O . SER B 1 132 ? -8.984 15.828 -5.668 1 96.88 132 SER B O 1
ATOM 2275 N N . GLN B 1 133 ? -7.426 14.648 -4.594 1 94.69 133 GLN B N 1
ATOM 2276 C CA . GLN B 1 133 ? -7.73 15.164 -3.264 1 94.69 133 GLN B CA 1
ATOM 2277 C C . GLN B 1 133 ? -6.809 16.328 -2.902 1 94.69 133 GLN B C 1
ATOM 2279 O O . GLN B 1 133 ? -5.621 16.125 -2.648 1 94.69 133 GLN B O 1
ATOM 2284 N N . LYS B 1 134 ? -7.418 17.547 -2.809 1 92.69 134 LYS B N 1
ATOM 2285 C CA . LYS B 1 134 ? -6.629 18.75 -2.525 1 92.69 134 LYS B CA 1
ATOM 2286 C C . LYS B 1 134 ? -6.492 18.969 -1.021 1 92.69 134 LYS B C 1
ATOM 2288 O O . LYS B 1 134 ? -7.449 18.781 -0.269 1 92.69 134 LYS B O 1
ATOM 2293 N N . LEU B 1 135 ? -5.309 19.391 -0.606 1 88.25 135 LEU B N 1
ATOM 2294 C CA . LEU B 1 135 ? -5.043 19.688 0.798 1 88.25 135 LEU B CA 1
ATOM 2295 C C . LEU B 1 135 ? -6 20.75 1.327 1 88.25 135 LEU B C 1
ATOM 2297 O O . LEU B 1 135 ? -6.488 20.641 2.455 1 88.25 135 LEU B O 1
ATOM 2301 N N . SER B 1 136 ? -6.238 21.766 0.538 1 87 136 SER B N 1
ATOM 2302 C CA . SER B 1 136 ? -7.117 22.859 0.942 1 87 136 SER B CA 1
ATOM 2303 C C . SER B 1 136 ? -8.5 22.344 1.32 1 87 136 SER B C 1
ATOM 2305 O O . SER B 1 136 ? -9.062 22.75 2.344 1 87 136 SER B O 1
ATOM 2307 N N . VAL B 1 137 ? -9.008 21.422 0.55 1 84 137 VAL B N 1
ATOM 2308 C CA . VAL B 1 137 ? -10.336 20.859 0.778 1 84 137 VAL B CA 1
ATOM 2309 C C . VAL B 1 137 ? -10.336 20.031 2.057 1 84 137 VAL B C 1
ATOM 2311 O O . VAL B 1 137 ? -11.25 20.141 2.879 1 84 137 VAL B O 1
ATOM 2314 N N . LEU B 1 138 ? -9.273 19.312 2.248 1 81 138 LEU B N 1
ATOM 2315 C CA . LEU B 1 138 ? -9.18 18.422 3.4 1 81 138 LEU B CA 1
ATOM 2316 C C . LEU B 1 138 ? -9.039 19.219 4.691 1 81 138 LEU B C 1
ATOM 2318 O O . LEU B 1 138 ? -9.711 18.922 5.684 1 81 138 LEU B O 1
ATOM 2322 N N . VAL B 1 139 ? -8.219 20.234 4.672 1 79.69 139 VAL B N 1
ATOM 2323 C CA . VAL B 1 139 ? -7.941 21.031 5.859 1 79.69 139 VAL B CA 1
ATOM 2324 C C . VAL B 1 139 ? -9.18 21.844 6.246 1 79.69 139 VAL B C 1
ATOM 2326 O O . VAL B 1 139 ? -9.484 22 7.434 1 79.69 139 VAL B O 1
ATOM 2329 N N . GLU B 1 140 ? -9.883 22.297 5.262 1 78.38 140 GLU B N 1
ATOM 2330 C CA . GLU B 1 140 ? -11.102 23.047 5.547 1 78.38 140 GLU B CA 1
ATOM 2331 C C . GLU B 1 140 ? -12.141 22.172 6.254 1 78.38 140 GLU B C 1
ATOM 2333 O O . GLU B 1 140 ? -12.898 22.672 7.09 1 78.38 140 GLU B O 1
ATOM 2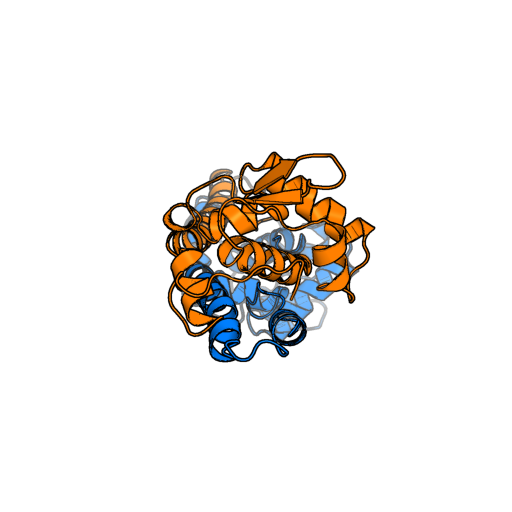338 N N . GLN B 1 141 ? -12.07 20.922 5.949 1 74.62 141 GLN B N 1
ATOM 2339 C CA . GLN B 1 141 ? -12.977 20 6.602 1 74.62 141 GLN B CA 1
ATOM 2340 C C . GLN B 1 141 ? -12.484 19.625 7.996 1 74.62 141 GLN B C 1
ATOM 2342 O O . GLN B 1 141 ? -13.281 19.359 8.898 1 74.62 141 GLN B O 1
ATOM 2347 N N . VAL B 1 142 ? -11.25 19.672 8.195 1 68.88 142 VAL B N 1
ATOM 2348 C CA . VAL B 1 142 ? -10.648 19.312 9.484 1 68.88 142 VAL B CA 1
ATOM 2349 C C . VAL B 1 142 ? -10.859 20.469 10.469 1 68.88 142 VAL B C 1
ATOM 2351 O O . VAL B 1 142 ? -11.219 20.234 11.625 1 68.88 142 VAL B O 1
ATOM 2354 N N . ILE B 1 143 ? -10.633 21.656 10.086 1 67.19 143 ILE B N 1
ATOM 2355 C CA . ILE B 1 143 ? -10.727 22.781 11 1 67.19 143 ILE B CA 1
ATOM 2356 C C . ILE B 1 143 ? -12.109 23.422 10.906 1 67.19 143 ILE B C 1
ATOM 2358 O O . ILE B 1 143 ? -12.531 24.141 11.805 1 67.19 143 ILE B O 1
ATOM 2362 N N . GLY B 1 144 ? -13.07 22.641 10.148 1 61.62 144 GLY B N 1
ATOM 2363 C CA . GLY B 1 144 ? -14.43 23.141 10.016 1 61.62 144 GLY B CA 1
ATOM 2364 C C . GLY B 1 144 ? -14.508 24.516 9.375 1 61.62 144 GLY B C 1
ATOM 2365 O O . GLY B 1 144 ? -15.492 25.234 9.562 1 61.62 144 GLY B O 1
ATOM 2366 N N . LYS B 1 145 ? -13.5 25.266 9.297 1 56.53 145 LYS B N 1
ATOM 2367 C CA . LYS B 1 145 ? -13.656 26.594 8.719 1 56.53 145 LYS B CA 1
ATOM 2368 C C . LYS B 1 145 ? -12.75 26.781 7.508 1 56.53 145 LYS B C 1
ATOM 2370 O O . LYS B 1 145 ? -11.742 26.094 7.371 1 56.53 145 LYS B O 1
ATOM 2375 N N . GLU B 1 146 ? -13.234 27.531 6.488 1 53.53 146 GLU B N 1
ATOM 2376 C CA . GLU B 1 146 ? -12.508 27.938 5.293 1 53.53 146 GLU B CA 1
ATOM 2377 C C . GLU B 1 146 ? -11.148 28.531 5.648 1 53.53 146 GLU B C 1
ATOM 2379 O O . GLU B 1 146 ? -10.883 28.828 6.812 1 53.53 146 GLU B O 1
ATOM 2384 N N . ARG B 1 147 ? -10.055 28.438 4.699 1 53.78 147 ARG B N 1
ATOM 2385 C CA . ARG B 1 147 ? -8.742 29.062 4.766 1 53.78 147 ARG B CA 1
ATOM 2386 C C . ARG B 1 147 ? -8.766 30.281 5.691 1 53.78 147 ARG B C 1
ATOM 2388 O O . ARG B 1 147 ? -7.715 30.797 6.078 1 53.78 147 ARG B O 1
ATOM 2395 N N . THR B 1 148 ? -9.945 30.562 6.125 1 54.62 148 THR B N 1
ATOM 2396 C CA . THR B 1 148 ? -10.055 31.875 6.758 1 54.62 148 THR B CA 1
ATOM 2397 C C . THR B 1 148 ? -9.578 31.812 8.203 1 54.62 148 THR B C 1
ATOM 2399 O O . THR B 1 148 ? -9.406 32.844 8.852 1 54.62 148 THR B O 1
ATOM 2402 N N . THR B 1 149 ? -9.32 30.578 8.617 1 61.19 149 THR B N 1
ATOM 2403 C CA . THR B 1 149 ? -8.891 30.672 10.008 1 61.19 149 THR B CA 1
ATOM 2404 C C . THR B 1 149 ? -7.367 30.719 10.102 1 61.19 149 THR B C 1
ATOM 2406 O O . THR B 1 149 ? -6.691 29.734 9.781 1 61.19 149 THR B O 1
ATOM 2409 N N . ILE B 1 150 ? -6.844 31.906 10 1 72.75 150 ILE B N 1
ATOM 2410 C CA . ILE B 1 150 ? -5.418 32.156 10.125 1 72.75 150 ILE B CA 1
ATOM 2411 C C . ILE B 1 150 ? -5.004 32.094 11.594 1 72.75 150 ILE B C 1
ATOM 2413 O O . ILE B 1 150 ? -5.602 32.75 12.445 1 72.75 150 ILE B O 1
ATOM 2417 N N . ILE B 1 151 ? -4.188 31.125 11.898 1 79.38 151 ILE B N 1
ATOM 2418 C CA . ILE B 1 151 ? -3.66 30.875 13.234 1 79.38 151 ILE B CA 1
ATOM 2419 C C . ILE B 1 151 ? -2.154 31.125 13.25 1 79.38 151 ILE B C 1
ATOM 2421 O O . ILE B 1 151 ? -1.447 30.781 12.305 1 79.38 151 ILE B O 1
ATOM 2425 N N . ASP B 1 152 ? -1.707 31.844 14.305 1 84.62 152 ASP B N 1
ATOM 2426 C CA . ASP B 1 152 ? -0.269 31.828 14.555 1 84.62 152 ASP B CA 1
ATOM 2427 C C . ASP B 1 152 ? 0.108 30.703 15.523 1 84.62 152 ASP B C 1
ATOM 2429 O O . ASP B 1 152 ? 0.064 30.891 16.734 1 84.62 152 ASP B O 1
ATOM 2433 N N . TRP B 1 153 ? 0.545 29.609 15.094 1 86.06 153 TRP B N 1
ATOM 2434 C CA . TRP B 1 153 ? 0.824 28.406 15.875 1 86.06 153 TRP B CA 1
ATOM 2435 C C . TRP B 1 153 ? 1.989 28.641 16.828 1 86.06 153 TRP B C 1
ATOM 2437 O O . TRP B 1 153 ? 2.143 27.922 17.812 1 86.06 153 TRP B O 1
ATOM 2447 N N . ASN B 1 154 ? 2.812 29.562 16.516 1 87.75 154 ASN B N 1
ATOM 2448 C CA . ASN B 1 154 ? 3.906 29.859 17.438 1 87.75 154 ASN B CA 1
ATOM 2449 C C . ASN B 1 154 ? 3.395 30.406 18.766 1 87.75 154 ASN B C 1
ATOM 2451 O O . ASN B 1 154 ? 4.113 30.406 19.766 1 87.75 154 ASN B O 1
ATOM 2455 N N . GLU B 1 155 ? 2.205 30.938 18.625 1 81.69 155 GLU B N 1
ATOM 2456 C CA . GLU B 1 155 ? 1.604 31.578 19.797 1 81.69 155 GLU B CA 1
ATOM 2457 C C . GLU B 1 155 ? 0.432 30.766 20.328 1 81.69 155 GLU B C 1
ATOM 2459 O O . GLU B 1 155 ? -0.167 31.109 21.344 1 81.69 155 GLU B O 1
ATOM 2464 N N . ALA B 1 156 ? 0.107 29.75 19.516 1 73.62 156 ALA B N 1
ATOM 2465 C CA . ALA B 1 156 ? -1.086 28.969 19.859 1 73.62 156 ALA B CA 1
ATOM 2466 C C . ALA B 1 156 ? -0.77 27.906 20.906 1 73.62 156 ALA B C 1
ATOM 2468 O O . ALA B 1 156 ? 0.353 27.406 20.969 1 73.62 156 ALA B O 1
#

Organism: Listeria monocytogenes ser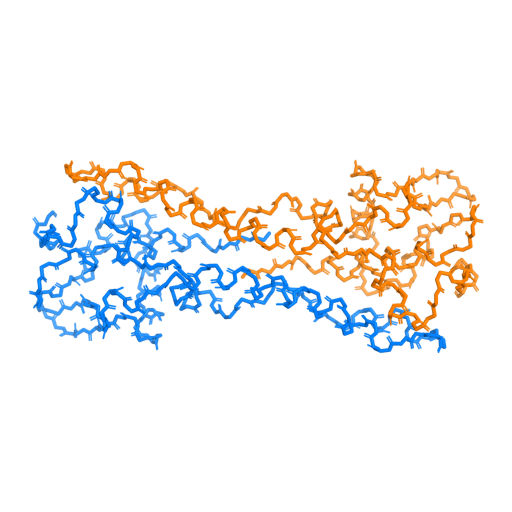ovar 1/2a (strain ATCC BAA-679 / EGD-e) (NCBI:txid169963)

Foldseek 3Di:
DDADPCLVLLLVVVLCQLQAAPPQADALVLSCVVVVVDDSVVSVLLVVLCCVLQQWDWDDDPRTHIHGRDDLQQDFQLSSSCSRPNQQQDDDLPCVVCVVCVPPPPDDPVVSVVVSVVVVVVSVVVSVVRNVGGSQVVSCVVVVHHSPNHDNSNVD/DDADPCLVLLLVVVLCQLQAAPPQADALVLSCVVVVVDDSVVSVVLVVLCVVLQQWDWDDDPRTHIHGRDDLQQDFQLSSSCSRPNQQQDDPLPCVVCVVCVPPPPDDPVVSVVVSVVVVVVSVVVSVVRNVGGSQVVSCVVVVHHSPNHDNSNVD

Sequence (312 aa):
MKLSKSMDQVFCIMTMLYTQKVDVPISSVTIHHRLRDSSPSYISKILRKLVVSGLINSVSGNNGGFTLAKDPEEINLLDIVEAVEGKIDTYPDSDLIHTVFSDYHEFAESGIHTITSAFRNADKEYANYLYSQKLSVLVEQVIGKERTTIIDWNEAMKLSKSMDQVFCIMTMLYTQKVDVPISSVTIHHRLRDSSPSYISKILRKLVVSGLINSVSGNNGGFTLAKDPEEINLLDIVEAVEGKIDTYPDSDLIHTVFSDYHEFAESGIHTITSAFRNADKEYANYLYSQKLSVLVEQVIGKERTTIIDWNEA

pLDDT: mean 87.66, std 10.64, range [53.53, 98.19]